Protein AF-0000000087153524 (afdb_homodimer)

Structure (mmCIF, N/CA/C/O backbone):
data_AF-0000000087153524-model_v1
#
loop_
_entity.id
_entity.type
_entity.pdbx_description
1 polymer 'Naphthalene 1,2-dioxygenase/salicylate 5-hydroxylase systems, ferredoxin component'
#
loop_
_atom_site.group_PDB
_atom_site.id
_atom_site.type_symbol
_atom_site.label_atom_id
_atom_site.label_alt_id
_atom_site.label_comp_id
_atom_site.label_asym_id
_atom_site.label_entity_id
_atom_site.label_seq_id
_atom_site.pdbx_PDB_ins_code
_atom_site.Cartn_x
_atom_site.Cartn_y
_atom_site.Cartn_z
_atom_site.occupancy
_atom_site.B_iso_or_equiv
_atom_site.auth_seq_id
_atom_site.auth_comp_id
_atom_site.auth_asym_id
_atom_site.auth_atom_id
_atom_site.pdbx_PDB_model_num
ATOM 1 N N . MET A 1 1 ? 7.449 27.984 16.516 1 84.19 1 MET A N 1
ATOM 2 C CA . MET A 1 1 ? 6.621 26.812 16.297 1 84.19 1 MET A CA 1
ATOM 3 C C . MET A 1 1 ? 5.781 26.5 17.547 1 84.19 1 MET A C 1
ATOM 5 O O . MET A 1 1 ? 6.266 26.625 18.672 1 84.19 1 MET A O 1
ATOM 9 N N . ALA A 1 2 ? 4.414 26.562 17.375 1 96.31 2 ALA A N 1
ATOM 10 C CA . ALA A 1 2 ? 3.484 26.328 18.484 1 96.31 2 ALA A CA 1
ATOM 11 C C . ALA A 1 2 ? 3.176 24.844 18.625 1 96.31 2 ALA A C 1
ATOM 13 O O . ALA A 1 2 ? 3.072 24.109 17.625 1 96.31 2 ALA A O 1
ATOM 14 N N . ARG A 1 3 ? 3.119 24.375 19.875 1 97.62 3 ARG A N 1
ATOM 15 C CA . ARG A 1 3 ? 2.742 23 20.203 1 97.62 3 ARG A CA 1
ATOM 16 C C . ARG A 1 3 ? 1.24 22.891 20.438 1 97.62 3 ARG A C 1
ATOM 18 O O . ARG A 1 3 ? 0.662 23.672 21.188 1 97.62 3 ARG A O 1
ATOM 25 N N . HIS A 1 4 ? 0.622 22.016 19.766 1 98.44 4 HIS A N 1
ATOM 26 C CA . HIS A 1 4 ? -0.819 21.812 19.875 1 98.44 4 HIS A CA 1
ATOM 27 C C . HIS A 1 4 ? -1.148 20.391 20.297 1 98.44 4 HIS A C 1
ATOM 29 O O . HIS A 1 4 ? -0.753 19.422 19.641 1 98.44 4 HIS A O 1
ATOM 35 N N . ILE A 1 5 ? -1.87 20.188 21.484 1 98.25 5 ILE A N 1
ATOM 36 C CA . ILE A 1 5 ? -2.447 18.891 21.812 1 98.25 5 ILE A CA 1
ATOM 37 C C . ILE A 1 5 ? -3.623 18.594 20.891 1 98.25 5 ILE A C 1
ATOM 39 O O . ILE A 1 5 ? -4.609 19.328 20.875 1 98.25 5 ILE A O 1
ATOM 43 N N . VAL A 1 6 ? -3.459 17.5 20.172 1 97.94 6 VAL A N 1
ATOM 44 C CA . VAL A 1 6 ? -4.477 17.344 19.141 1 97.94 6 VAL A CA 1
ATOM 45 C C . VAL A 1 6 ? -5.359 16.141 19.469 1 97.94 6 VAL A C 1
ATOM 47 O O . VAL A 1 6 ? -6.492 16.047 18.984 1 97.94 6 VAL A O 1
ATOM 50 N N . ALA A 1 7 ? -4.938 15.172 20.266 1 97.88 7 ALA A N 1
ATOM 51 C CA . ALA A 1 7 ? -5.699 13.961 20.562 1 97.88 7 ALA A CA 1
ATOM 52 C C . ALA A 1 7 ? -5.047 13.156 21.688 1 97.88 7 ALA A C 1
ATOM 54 O O . ALA A 1 7 ? -3.869 13.359 22 1 97.88 7 ALA A O 1
ATOM 55 N N . ARG A 1 8 ? -5.824 12.336 22.234 1 97.69 8 ARG A N 1
ATOM 56 C CA . ARG A 1 8 ? -5.238 11.211 22.969 1 97.69 8 ARG A CA 1
ATOM 57 C C . ARG A 1 8 ? -4.684 10.172 22 1 97.69 8 ARG A C 1
ATOM 59 O O . ARG A 1 8 ? -5.191 10.008 20.891 1 97.69 8 ARG A O 1
ATOM 66 N N . THR A 1 9 ? -3.682 9.43 22.453 1 97.31 9 THR A N 1
ATOM 67 C CA . THR A 1 9 ? -3.088 8.406 21.609 1 97.31 9 THR A CA 1
ATOM 68 C C . THR A 1 9 ? -4.125 7.348 21.234 1 97.31 9 THR A C 1
ATOM 70 O O . THR A 1 9 ? -4.098 6.812 20.125 1 97.31 9 THR A O 1
ATOM 73 N N . SER A 1 10 ? -5.152 7.145 22.109 1 96.12 10 SER A N 1
ATOM 74 C CA . SER A 1 10 ? -6.172 6.125 21.875 1 96.12 10 SER A CA 1
ATOM 75 C C . SER A 1 10 ? -7.156 6.559 20.797 1 96.12 10 SER A C 1
ATOM 77 O O . SER A 1 10 ? -7.914 5.738 20.281 1 96.12 10 SER A O 1
ATOM 79 N N . GLU A 1 11 ? -7.195 7.863 20.469 1 95.56 11 GLU A N 1
ATOM 80 C CA . GLU A 1 11 ? -8.133 8.391 19.469 1 95.56 11 GLU A CA 1
ATOM 81 C C . GLU A 1 11 ? -7.613 8.18 18.062 1 95.56 11 GLU A C 1
ATOM 83 O O . GLU A 1 11 ? -8.344 8.398 17.078 1 95.56 11 GLU A O 1
ATOM 88 N N . ILE A 1 12 ? -6.375 7.797 17.922 1 95.94 12 ILE A N 1
ATOM 89 C CA . ILE A 1 12 ? -5.781 7.414 16.641 1 95.94 12 ILE A CA 1
ATOM 90 C C . ILE A 1 12 ? -5.172 6.02 16.75 1 95.94 12 ILE A C 1
ATOM 92 O O . ILE A 1 12 ? -3.975 5.875 17.016 1 95.94 12 ILE A O 1
ATOM 96 N N . PRO A 1 13 ? -5.953 5.039 16.594 1 94.19 13 PRO A N 1
ATOM 97 C CA . PRO A 1 13 ? -5.449 3.674 16.766 1 94.19 13 PRO A CA 1
ATOM 98 C C . PRO A 1 13 ? -4.363 3.311 15.758 1 94.19 13 PRO A C 1
ATOM 100 O O . PRO A 1 13 ? -4.105 4.07 14.82 1 94.19 13 PRO A O 1
ATOM 103 N N . ALA A 1 14 ? -3.682 2.182 16.047 1 93.31 14 ALA A N 1
ATOM 104 C CA . ALA A 1 14 ? -2.68 1.684 15.102 1 93.31 14 ALA A CA 1
ATOM 105 C C . ALA A 1 14 ? -3.266 1.537 13.703 1 93.31 14 ALA A C 1
ATOM 107 O O . ALA A 1 14 ? -4.34 0.959 13.531 1 93.31 14 ALA A O 1
ATOM 108 N N . GLY A 1 15 ? -2.631 2.146 12.719 1 92.94 15 GLY A N 1
ATOM 109 C CA . GLY A 1 15 ? -3.121 2.104 11.352 1 92.94 15 GLY A CA 1
ATOM 110 C C . GLY A 1 15 ? -4.113 3.207 11.039 1 92.94 15 GLY A C 1
ATOM 111 O O . GLY A 1 15 ? -4.559 3.344 9.891 1 92.94 15 GLY A O 1
ATOM 112 N N . GLY A 1 16 ? -4.359 4.02 12.039 1 93.69 16 GLY A N 1
ATOM 113 C CA . GLY A 1 16 ? -5.34 5.082 11.859 1 93.69 16 GLY A CA 1
ATOM 114 C C . GLY A 1 16 ? -4.715 6.422 11.516 1 93.69 16 GLY A C 1
ATOM 115 O O . GLY A 1 16 ? -3.498 6.59 11.633 1 93.69 16 GLY A O 1
ATOM 116 N N . ASN A 1 17 ? -5.555 7.309 10.953 1 95.56 17 ASN A N 1
ATOM 117 C CA . ASN A 1 17 ? -5.176 8.711 10.828 1 95.56 17 ASN A CA 1
ATOM 118 C C . ASN A 1 17 ? -6.359 9.641 11.086 1 95.56 17 ASN A C 1
ATOM 120 O O . ASN A 1 17 ? -7.516 9.211 11.031 1 95.56 17 ASN A O 1
ATOM 124 N N . LYS A 1 18 ? -6.07 10.82 11.453 1 96.06 18 LYS A N 1
ATOM 125 C CA . LYS A 1 18 ? -7.066 11.844 11.766 1 96.06 18 LYS A CA 1
ATOM 126 C C . LYS A 1 18 ? -6.57 13.227 11.352 1 96.06 18 LYS A C 1
ATOM 128 O O . LYS A 1 18 ? -5.391 13.547 11.508 1 96.06 18 LYS A O 1
ATOM 133 N N . VAL A 1 19 ? -7.52 14.055 10.828 1 96.75 19 VAL A N 1
ATOM 134 C CA . VAL A 1 19 ? -7.188 15.406 10.383 1 96.75 19 VAL A CA 1
ATOM 135 C C . VAL A 1 19 ? -7.52 16.406 11.477 1 96.75 19 VAL A C 1
ATOM 137 O O . VAL A 1 19 ? -8.555 16.297 12.148 1 96.75 19 VAL A O 1
ATOM 140 N N . PHE A 1 20 ? -6.641 17.391 11.578 1 96.62 20 PHE A N 1
ATOM 141 C CA . PHE A 1 20 ? -6.816 18.469 12.547 1 96.62 20 PHE A CA 1
ATOM 142 C C . PHE A 1 20 ? -6.602 19.828 11.898 1 96.62 20 PHE A C 1
ATOM 144 O O . PHE A 1 20 ? -5.684 20 11.086 1 96.62 20 PHE A O 1
ATOM 151 N N . GLY A 1 21 ? -7.523 20.734 12.172 1 96.38 21 GLY A N 1
ATOM 152 C CA . GLY A 1 21 ? -7.293 22.109 11.789 1 96.38 21 GLY A CA 1
ATOM 153 C C . GLY A 1 21 ? -6.414 22.859 12.773 1 96.38 21 GLY A C 1
ATOM 154 O O . GLY A 1 21 ? -6.793 23.062 13.93 1 96.38 21 GLY A O 1
ATOM 155 N N . LEU A 1 22 ? -5.18 23.234 12.398 1 96.56 22 LEU A N 1
ATOM 156 C CA . LEU A 1 22 ? -4.234 23.953 13.234 1 96.56 22 LEU A CA 1
ATOM 157 C C . LEU A 1 22 ? -3.738 25.219 12.531 1 96.56 22 LEU A C 1
ATOM 159 O O . LEU A 1 22 ? -3.119 25.125 11.469 1 96.56 22 LEU A O 1
ATOM 163 N N . GLU A 1 23 ? -4.039 26.391 13.023 1 95.69 23 GLU A N 1
ATOM 164 C CA . GLU A 1 23 ? -3.584 27.672 12.484 1 95.69 23 GLU A CA 1
ATOM 165 C C . GLU A 1 23 ? -3.986 27.828 11.023 1 95.69 23 GLU A C 1
ATOM 167 O O . GLU A 1 23 ? -3.164 28.203 10.188 1 95.69 23 GLU A O 1
ATOM 172 N N . GLY A 1 24 ? -5.09 27.438 10.742 1 95.62 24 GLY A N 1
ATOM 173 C CA . GLY A 1 24 ? -5.648 27.609 9.406 1 95.62 24 GLY A CA 1
ATOM 174 C C . GLY A 1 24 ? -5.168 26.578 8.414 1 95.62 24 GLY A C 1
ATOM 175 O O . GLY A 1 24 ? -5.438 26.672 7.219 1 95.62 24 GLY A O 1
ATOM 176 N N . ARG A 1 25 ? -4.453 25.547 8.961 1 95.56 25 ARG A N 1
ATOM 177 C CA . ARG A 1 25 ? -3.934 24.484 8.102 1 95.56 25 ARG A CA 1
ATOM 178 C C . ARG A 1 25 ? -4.523 23.141 8.484 1 95.56 25 ARG A C 1
ATOM 180 O O . ARG A 1 25 ? -4.691 22.844 9.672 1 95.56 25 ARG A O 1
ATOM 187 N N . ASP A 1 26 ? -4.91 22.359 7.461 1 97 26 ASP A N 1
ATOM 188 C CA . ASP A 1 26 ? -5.316 20.984 7.707 1 97 26 ASP A CA 1
ATOM 189 C C . ASP A 1 26 ? -4.102 20.062 7.793 1 97 26 ASP A C 1
ATOM 191 O O . ASP A 1 26 ? -3.375 1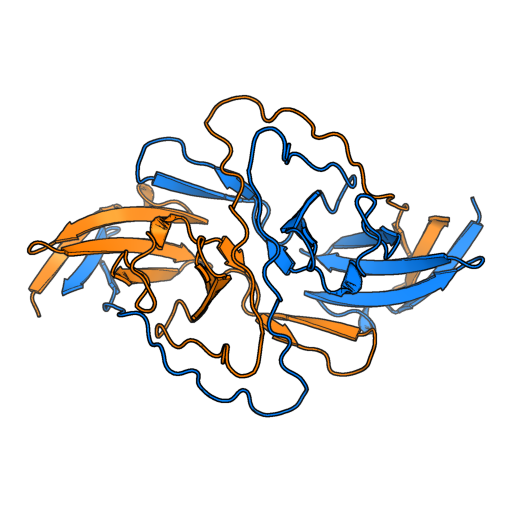9.891 6.812 1 97 26 ASP A O 1
ATOM 195 N N . ILE A 1 27 ? -3.939 19.5 8.984 1 97.94 27 ILE A N 1
ATOM 196 C CA . ILE A 1 27 ? -2.814 18.609 9.25 1 97.94 27 ILE A CA 1
ATOM 197 C C . ILE A 1 27 ? -3.33 17.203 9.547 1 97.94 27 ILE A C 1
ATOM 199 O O . ILE A 1 27 ? -4.254 17.031 10.344 1 97.94 27 ILE A O 1
ATOM 203 N N . VAL A 1 28 ? -2.795 16.219 8.891 1 98.19 28 VAL A N 1
ATOM 204 C CA . VAL A 1 28 ? -3.172 14.828 9.141 1 98.19 28 VAL A CA 1
ATOM 205 C C . VAL A 1 28 ? -2.102 14.148 9.984 1 98.19 28 VAL A C 1
ATOM 207 O O . VAL A 1 28 ? -0.904 14.32 9.75 1 98.19 28 VAL A O 1
ATOM 210 N N . VAL A 1 29 ? -2.57 13.477 11.023 1 98.31 29 VAL A N 1
ATOM 211 C CA . VAL A 1 29 ? -1.692 12.688 11.883 1 98.31 29 VAL A CA 1
ATOM 212 C C . VAL A 1 29 ? -1.926 11.195 11.617 1 98.31 29 VAL A C 1
ATOM 214 O O . VAL A 1 29 ? -3.061 10.719 11.688 1 98.31 29 VAL A O 1
ATOM 217 N N . PHE A 1 30 ? -0.816 10.523 11.289 1 97.38 30 PHE A N 1
ATOM 218 C CA . PHE A 1 30 ? -0.842 9.086 11.062 1 97.38 30 PHE A CA 1
ATOM 219 C C . PHE A 1 30 ? -0.274 8.328 12.258 1 97.38 30 PHE A C 1
ATOM 221 O O . PHE A 1 30 ? 0.639 8.82 12.93 1 97.38 30 PHE A O 1
ATOM 228 N N . HIS A 1 31 ? -0.874 7.188 12.57 1 97.19 31 HIS A N 1
ATOM 229 C CA . HIS A 1 31 ? -0.32 6.207 13.492 1 97.19 31 HIS A CA 1
ATOM 230 C C . HIS A 1 31 ? 0.155 4.961 12.758 1 97.19 31 HIS A C 1
ATOM 232 O O . HIS A 1 31 ? -0.652 4.094 12.414 1 97.19 31 HIS A O 1
ATOM 238 N N . VAL A 1 32 ? 1.491 4.914 12.523 1 94.12 32 VAL A N 1
ATOM 239 C CA . VAL A 1 32 ? 2.064 3.859 11.695 1 94.12 32 VAL A CA 1
ATOM 240 C C . VAL A 1 32 ? 3.24 3.213 12.422 1 94.12 32 VAL A C 1
ATOM 242 O O . VAL A 1 32 ? 4.152 3.904 12.875 1 94.12 32 VAL A O 1
ATOM 245 N N . ASN A 1 33 ? 3.162 1.896 12.516 1 92.06 33 ASN A N 1
ATOM 246 C CA . ASN A 1 33 ? 4.254 1.129 13.102 1 92.06 33 ASN A CA 1
ATOM 247 C C . ASN A 1 33 ? 4.613 1.643 14.492 1 92.06 33 ASN A C 1
ATOM 249 O O . ASN A 1 33 ? 5.793 1.788 14.82 1 92.06 33 ASN A O 1
ATOM 253 N N . GLY A 1 34 ? 3.553 2.012 15.188 1 94.62 34 GLY A N 1
ATOM 254 C CA . GLY A 1 34 ? 3.734 2.398 16.578 1 94.62 34 GLY A CA 1
ATOM 255 C C . GLY A 1 34 ? 4.188 3.838 16.75 1 94.62 34 GLY A C 1
ATOM 256 O O . GLY A 1 34 ? 4.402 4.301 17.859 1 94.62 34 GLY A O 1
ATOM 257 N N . GLU A 1 35 ? 4.359 4.559 15.648 1 96.62 35 GLU A N 1
ATOM 258 C CA . GLU A 1 35 ? 4.812 5.945 15.672 1 96.62 35 GLU A CA 1
ATOM 259 C C . GLU A 1 35 ? 3.777 6.875 15.047 1 96.62 35 GLU A C 1
ATOM 261 O O . GLU A 1 35 ? 2.973 6.445 14.211 1 96.62 35 GLU A O 1
ATOM 266 N N . PHE A 1 36 ? 3.826 8.102 15.5 1 98.12 36 PHE A N 1
ATOM 267 C CA . PHE A 1 36 ? 2.926 9.109 14.961 1 98.12 36 PHE A CA 1
ATOM 268 C C . PHE A 1 36 ? 3.678 10.07 14.047 1 98.12 36 PHE A C 1
ATOM 270 O O . PHE A 1 36 ? 4.805 10.469 14.352 1 98.12 36 PHE A O 1
ATOM 277 N N . PHE A 1 37 ? 3.059 10.398 12.93 1 98.31 37 PHE A N 1
ATOM 278 C CA . PHE A 1 37 ? 3.607 11.32 11.945 1 98.31 37 PHE A CA 1
ATOM 279 C C . PHE A 1 37 ? 2.576 12.375 11.555 1 98.31 37 PHE A C 1
ATOM 281 O O . PHE A 1 37 ? 1.387 12.07 11.438 1 98.31 37 PHE A O 1
ATOM 288 N N . ALA A 1 38 ? 3.039 13.508 11.352 1 98.56 38 ALA A N 1
ATOM 289 C CA . ALA A 1 38 ? 2.154 14.594 10.945 1 98.56 38 ALA A CA 1
ATOM 290 C C . ALA A 1 38 ? 2.621 15.219 9.633 1 98.56 38 ALA A C 1
ATOM 292 O O . ALA A 1 38 ? 3.814 15.477 9.445 1 98.56 38 ALA A O 1
ATOM 293 N N . LEU A 1 39 ? 1.678 15.414 8.727 1 98.31 39 LEU A N 1
ATOM 294 C CA . LEU A 1 39 ? 1.911 16.062 7.445 1 98.31 39 LEU A CA 1
ATOM 295 C C . LEU A 1 39 ? 0.809 17.078 7.145 1 98.31 39 LEU A C 1
ATOM 297 O O . LEU A 1 39 ? -0.314 16.938 7.633 1 98.31 39 LEU A O 1
ATOM 301 N N . LEU A 1 40 ? 1.19 18.078 6.328 1 98.19 40 LEU A N 1
ATOM 302 C CA . LEU A 1 40 ? 0.12 18.844 5.707 1 98.19 40 LEU A CA 1
ATOM 303 C C . LEU A 1 40 ? -0.805 17.938 4.902 1 98.19 40 LEU A C 1
ATOM 305 O O . LEU A 1 40 ? -0.339 17.078 4.156 1 98.19 40 LEU A O 1
ATOM 309 N N . ASN A 1 41 ? -2.096 18.047 5.098 1 97.06 41 ASN A N 1
ATOM 310 C CA . ASN A 1 41 ? -3.062 17.219 4.402 1 97.06 41 ASN A CA 1
ATOM 311 C C . ASN A 1 41 ? -3.309 17.703 2.979 1 97.06 41 ASN A C 1
ATOM 313 O O . ASN A 1 41 ? -4.457 17.922 2.58 1 97.06 41 ASN A O 1
ATOM 317 N N . ARG A 1 42 ? -2.24 17.844 2.32 1 96.31 42 ARG A N 1
ATOM 318 C CA . ARG A 1 42 ? -2.252 18.391 0.966 1 96.31 42 ARG A CA 1
ATOM 319 C C . ARG A 1 42 ? -1.026 17.922 0.182 1 96.31 42 ARG A C 1
ATOM 321 O O . ARG A 1 42 ? 0.108 18.219 0.567 1 96.31 42 ARG A O 1
ATOM 328 N N . CYS A 1 43 ? -1.289 17.25 -0.864 1 93.94 43 CYS A N 1
ATOM 329 C CA . CYS A 1 43 ? -0.189 16.828 -1.722 1 93.94 43 CYS A CA 1
ATOM 330 C C . CYS A 1 43 ? 0.471 18.031 -2.398 1 93.94 43 CYS A C 1
ATOM 332 O O . CYS A 1 43 ? -0.211 18.859 -2.996 1 93.94 43 CYS A O 1
ATOM 334 N N . PRO A 1 44 ? 1.745 18.141 -2.352 1 94.5 44 PRO A N 1
ATOM 335 C CA . PRO A 1 44 ? 2.43 19.297 -2.936 1 94.5 44 PRO A CA 1
ATOM 336 C C . PRO A 1 44 ? 2.346 19.328 -4.461 1 94.5 44 PRO A C 1
ATOM 338 O O . PRO A 1 44 ? 2.672 20.328 -5.082 1 94.5 44 PRO A O 1
ATOM 341 N N . HIS A 1 45 ? 1.979 18.297 -5.066 1 86.81 45 HIS A N 1
ATOM 342 C CA . HIS A 1 45 ? 1.891 18.266 -6.52 1 86.81 45 HIS A CA 1
ATOM 343 C C . HIS A 1 45 ? 0.657 19.016 -7.012 1 86.81 45 HIS A C 1
ATOM 345 O O . HIS A 1 45 ? 0.769 19.953 -7.812 1 86.81 45 HIS A O 1
ATOM 351 N N . GLU A 1 46 ? -0.593 18.609 -6.398 1 88.75 46 GLU A N 1
ATOM 352 C CA . GLU A 1 46 ? -1.806 19.25 -6.895 1 88.75 46 GLU A CA 1
ATOM 353 C C . GLU A 1 46 ? -2.873 19.328 -5.805 1 88.75 46 GLU A C 1
ATOM 355 O O . GLU A 1 46 ? -4.043 19.594 -6.098 1 88.75 46 GLU A O 1
ATOM 360 N N . GLY A 1 47 ? -2.533 19.016 -4.621 1 92.69 47 GLY A N 1
ATOM 361 C CA . GLY A 1 47 ? -3.385 19.422 -3.512 1 92.69 47 GLY A CA 1
ATOM 362 C C . GLY A 1 47 ? -4.277 18.297 -3.01 1 92.69 47 GLY A C 1
ATOM 363 O O . GLY A 1 47 ? -5.102 18.5 -2.117 1 92.69 47 GLY A O 1
ATOM 364 N N . ALA A 1 48 ? -4.102 17.125 -3.506 1 89.88 48 ALA A N 1
ATOM 365 C CA . ALA A 1 48 ? -4.93 16 -3.057 1 89.88 48 ALA A CA 1
ATOM 366 C C . ALA A 1 48 ? -4.875 15.852 -1.539 1 89.88 48 ALA A C 1
ATOM 368 O O . ALA A 1 48 ? -3.846 16.125 -0.918 1 89.88 48 ALA A O 1
ATOM 369 N N . PRO A 1 49 ? -6.035 15.43 -0.923 1 91.81 49 PRO A N 1
ATOM 370 C CA . PRO A 1 49 ? -6.023 15.156 0.516 1 91.81 49 PRO A CA 1
ATOM 371 C C . PRO A 1 49 ? -5.207 13.922 0.877 1 91.81 49 PRO A C 1
ATOM 373 O O . PRO A 1 49 ? -5.617 12.797 0.58 1 91.81 49 PRO A O 1
ATOM 376 N N . LEU A 1 50 ? -4.125 14.062 1.623 1 93.25 50 LEU A N 1
ATOM 377 C CA . LEU A 1 50 ? -3.217 12.961 1.922 1 93.25 50 LEU A CA 1
ATOM 378 C C . LEU A 1 50 ? -3.783 12.078 3.025 1 93.25 50 LEU A C 1
ATOM 380 O O . LEU A 1 50 ? -3.293 10.969 3.25 1 93.25 50 LEU A O 1
ATOM 384 N N . GLU A 1 51 ? -4.863 12.57 3.727 1 93 51 GLU A N 1
ATOM 385 C CA . GLU A 1 51 ? -5.516 11.703 4.703 1 93 51 GLU A CA 1
ATOM 386 C C . GLU A 1 51 ? -6.066 10.445 4.039 1 93 51 GLU A C 1
ATOM 388 O O . GLU A 1 51 ? -6.27 9.422 4.699 1 93 51 GLU A O 1
ATOM 393 N N . LYS A 1 52 ? -6.242 10.562 2.719 1 86.31 52 LYS A N 1
ATOM 394 C CA . LYS A 1 52 ? -6.789 9.445 1.953 1 86.31 52 LYS A CA 1
ATOM 395 C C . LYS A 1 52 ? -5.684 8.664 1.253 1 86.31 52 LYS A C 1
ATOM 397 O O . LYS A 1 52 ? -5.961 7.746 0.475 1 86.31 52 LYS A O 1
ATOM 402 N N . ALA A 1 53 ? -4.469 9.023 1.463 1 88.19 53 ALA A N 1
ATOM 403 C CA . ALA A 1 53 ? -3.365 8.344 0.795 1 88.19 53 ALA A CA 1
ATOM 404 C C . ALA A 1 53 ? -3.328 6.863 1.169 1 88.19 53 ALA A C 1
ATOM 406 O O . ALA A 1 53 ? -3.602 6.5 2.314 1 88.19 53 ALA A O 1
ATOM 407 N N . ALA A 1 54 ? -2.984 6.027 0.235 1 82.75 54 ALA A N 1
ATOM 408 C CA . ALA A 1 54 ? -2.643 4.645 0.56 1 82.75 54 ALA A CA 1
ATOM 409 C C . ALA A 1 54 ? -1.279 4.562 1.24 1 82.75 54 ALA A C 1
ATOM 411 O O . ALA A 1 54 ? -0.338 5.254 0.844 1 82.75 54 ALA A O 1
ATOM 412 N N . CYS A 1 55 ? -1.251 3.826 2.32 1 86.44 55 CYS A N 1
ATOM 413 C CA . CYS A 1 55 ? 0.037 3.551 2.947 1 86.44 55 CYS A CA 1
ATOM 414 C C . CYS A 1 55 ? 0.666 2.289 2.371 1 86.44 55 CYS A C 1
ATOM 416 O O . CYS A 1 55 ? 0.152 1.187 2.574 1 86.44 55 CYS A O 1
ATOM 418 N N . VAL A 1 56 ? 1.797 2.479 1.719 1 84.12 56 VAL A N 1
ATOM 419 C CA . VAL A 1 56 ? 2.387 1.36 0.988 1 84.12 56 VAL A CA 1
ATOM 420 C C . VAL A 1 56 ? 3.812 1.118 1.476 1 84.12 56 VAL A C 1
ATOM 422 O O . VAL A 1 56 ? 4.332 1.876 2.299 1 84.12 56 VAL A O 1
ATOM 425 N N . ALA A 1 57 ? 4.309 -0.036 1.006 1 85 57 ALA A N 1
ATOM 426 C CA . ALA A 1 57 ? 5.691 -0.38 1.313 1 85 57 ALA A CA 1
ATOM 427 C C . ALA A 1 57 ? 6.645 0.19 0.267 1 85 57 ALA A C 1
ATOM 429 O O . ALA A 1 57 ? 6.227 0.541 -0.838 1 85 57 ALA A O 1
ATOM 430 N N . ARG A 1 58 ? 7.824 0.344 0.71 1 79.56 58 ARG A N 1
ATOM 431 C CA . ARG A 1 58 ? 8.883 0.564 -0.272 1 79.56 58 ARG A CA 1
ATOM 432 C C . ARG A 1 58 ? 9.188 -0.716 -1.043 1 79.56 58 ARG A C 1
ATOM 434 O O . ARG A 1 58 ? 9.359 -1.781 -0.445 1 79.56 58 ARG A O 1
ATOM 441 N N . LEU A 1 59 ? 9.211 -0.611 -2.389 1 77.12 59 LEU A N 1
ATOM 442 C CA . LEU A 1 59 ? 9.445 -1.772 -3.242 1 77.12 59 LEU A CA 1
ATOM 443 C C . LEU A 1 59 ? 10.82 -1.701 -3.898 1 77.12 59 LEU A C 1
ATOM 445 O O . LEU A 1 59 ? 11.203 -0.656 -4.43 1 77.12 59 LEU A O 1
ATOM 449 N N . THR A 1 60 ? 11.578 -2.709 -3.781 1 78.25 60 THR A N 1
ATOM 450 C CA . THR A 1 60 ? 12.844 -2.859 -4.488 1 78.25 60 THR A CA 1
ATOM 451 C C . THR A 1 60 ? 12.875 -4.168 -5.273 1 78.25 60 THR A C 1
ATOM 453 O O . THR A 1 60 ? 12.188 -5.125 -4.918 1 78.25 60 THR A O 1
ATOM 456 N N . SER A 1 61 ? 13.609 -4.176 -6.387 1 79.12 61 SER A N 1
ATOM 457 C CA . SER A 1 61 ? 13.82 -5.375 -7.195 1 79.12 61 SER A CA 1
ATOM 458 C C . SER A 1 61 ? 15.305 -5.66 -7.383 1 79.12 61 SER A C 1
ATOM 460 O O . SER A 1 61 ? 15.945 -5.09 -8.273 1 79.12 61 SER A O 1
ATOM 462 N N . PRO A 1 62 ? 15.914 -6.59 -6.578 1 78.19 62 PRO A N 1
ATOM 463 C CA . PRO A 1 62 ? 17.328 -6.918 -6.734 1 78.19 62 PRO A CA 1
ATOM 464 C C . PRO A 1 62 ? 17.625 -7.676 -8.023 1 78.19 62 PRO A C 1
ATOM 466 O O . PRO A 1 62 ? 18.734 -7.613 -8.547 1 78.19 62 PRO A O 1
ATOM 469 N N . GLU A 1 63 ? 16.656 -8.438 -8.453 1 81.62 63 GLU A N 1
ATOM 470 C CA . GLU A 1 63 ? 16.75 -9.195 -9.695 1 81.62 63 GLU A CA 1
ATOM 471 C C . GLU A 1 63 ? 15.375 -9.344 -10.352 1 81.62 63 GLU A C 1
ATOM 473 O O . GLU A 1 63 ? 14.344 -9.18 -9.688 1 81.62 63 GLU A O 1
ATOM 478 N N . PRO A 1 64 ? 15.422 -9.523 -11.672 1 77 64 PRO A N 1
ATOM 479 C CA . PRO A 1 64 ? 14.125 -9.703 -12.336 1 77 64 PRO A CA 1
ATOM 480 C C . PRO A 1 64 ? 13.266 -10.773 -11.672 1 77 64 PRO A C 1
ATOM 482 O O . PRO A 1 64 ? 13.773 -11.844 -11.32 1 77 64 PRO A O 1
ATOM 485 N N . GLY A 1 65 ? 12.055 -10.453 -11.422 1 78.12 65 GLY A N 1
ATOM 486 C CA . GLY A 1 65 ? 11.125 -11.422 -10.859 1 78.12 65 GLY A CA 1
ATOM 487 C C . GLY A 1 65 ? 11.234 -11.547 -9.352 1 78.12 65 GLY A C 1
ATOM 488 O O . GLY A 1 65 ? 10.5 -12.32 -8.727 1 78.12 65 GLY A O 1
ATOM 489 N N . ILE A 1 66 ? 12.266 -10.859 -8.828 1 80.62 66 ILE A N 1
ATOM 490 C CA . ILE A 1 66 ? 12.438 -10.844 -7.383 1 80.62 66 ILE A CA 1
ATOM 491 C C . ILE A 1 66 ? 12.156 -9.438 -6.844 1 80.62 66 ILE A C 1
ATOM 493 O O . ILE A 1 66 ? 12.75 -8.461 -7.305 1 80.62 66 ILE A O 1
ATOM 497 N N . TYR A 1 67 ? 11.266 -9.367 -5.926 1 83.62 67 TYR A N 1
ATOM 498 C CA . TYR A 1 67 ? 10.906 -8.078 -5.344 1 83.62 67 TYR A CA 1
ATOM 499 C C . TYR A 1 67 ? 10.914 -8.156 -3.82 1 83.62 67 TYR A C 1
ATOM 501 O O . TYR A 1 67 ? 10.648 -9.211 -3.24 1 83.62 67 TYR A O 1
ATOM 509 N N . GLN A 1 68 ? 11.273 -6.984 -3.227 1 84.69 68 GLN A N 1
ATOM 510 C CA . GLN A 1 68 ? 11.312 -6.852 -1.773 1 84.69 68 GLN A CA 1
ATOM 511 C C . GLN A 1 68 ? 10.555 -5.609 -1.315 1 84.69 68 GLN A C 1
ATOM 513 O O . GLN A 1 68 ? 10.688 -4.539 -1.912 1 84.69 68 GLN A O 1
ATOM 518 N N . ARG A 1 69 ? 9.688 -5.844 -0.346 1 85.38 69 ARG A N 1
ATOM 519 C CA . ARG A 1 69 ? 8.945 -4.738 0.253 1 85.38 69 ARG A CA 1
ATOM 520 C C . ARG A 1 69 ? 9.414 -4.48 1.683 1 85.38 69 ARG A C 1
ATOM 522 O O . ARG A 1 69 ? 9.469 -5.398 2.5 1 85.38 69 ARG A O 1
ATOM 529 N N . ASP A 1 70 ? 9.82 -3.244 1.949 1 86 70 ASP A N 1
ATOM 530 C CA . ASP A 1 70 ? 10.211 -2.83 3.293 1 86 70 ASP A CA 1
ATOM 531 C C . ASP A 1 70 ? 9.516 -1.531 3.693 1 86 70 ASP A C 1
ATOM 533 O O . ASP A 1 70 ? 8.703 -1 2.938 1 86 70 ASP A O 1
ATOM 537 N N . ARG A 1 71 ? 9.672 -1.166 4.996 1 87.5 71 ARG A N 1
ATOM 538 C CA . ARG A 1 71 ? 9.039 0.041 5.523 1 87.5 71 ARG A CA 1
ATOM 539 C C . ARG A 1 71 ? 7.547 0.058 5.227 1 87.5 71 ARG A C 1
ATOM 541 O O . ARG A 1 71 ? 7.023 1.042 4.695 1 87.5 71 ARG A O 1
ATOM 548 N N . VAL A 1 72 ? 6.941 -1.037 5.527 1 86.5 72 VAL A N 1
ATOM 549 C CA . VAL A 1 72 ? 5.539 -1.269 5.199 1 86.5 72 VAL A CA 1
ATOM 550 C C . VAL A 1 72 ? 4.676 -0.183 5.836 1 86.5 72 VAL A C 1
ATOM 552 O O . VAL A 1 72 ? 4.703 0.01 7.051 1 86.5 72 VAL A O 1
ATOM 555 N N . GLY A 1 73 ? 3.986 0.478 4.98 1 88.38 73 GLY A N 1
ATOM 556 C CA . GLY A 1 73 ? 3.066 1.497 5.457 1 88.38 73 GLY A CA 1
ATOM 557 C C . GLY A 1 73 ? 3.697 2.873 5.559 1 88.38 73 GLY A C 1
ATOM 558 O O . GLY A 1 73 ? 3.018 3.852 5.875 1 88.38 73 GLY A O 1
ATOM 559 N N . GLU A 1 74 ? 4.961 3.025 5.207 1 92 74 GLU A N 1
ATOM 560 C CA . GLU A 1 74 ? 5.652 4.277 5.484 1 92 74 GLU A CA 1
ATOM 561 C C . GLU A 1 74 ? 5.77 5.137 4.227 1 92 74 GLU A C 1
ATOM 563 O O . GLU A 1 74 ? 6.34 6.23 4.266 1 92 74 GLU A O 1
ATOM 568 N N . MET A 1 75 ? 5.27 4.594 3.17 1 88.5 75 MET A N 1
ATOM 569 C CA . MET A 1 75 ? 5.125 5.414 1.97 1 88.5 75 MET A CA 1
ATOM 570 C C . MET A 1 75 ? 3.662 5.785 1.739 1 88.5 75 MET A C 1
ATOM 572 O O . MET A 1 75 ? 2.789 4.918 1.733 1 88.5 75 MET A O 1
ATOM 576 N N . LEU A 1 76 ? 3.443 7.109 1.651 1 89.75 76 LEU A N 1
ATOM 577 C CA . LEU A 1 76 ? 2.098 7.602 1.379 1 89.75 76 LEU A CA 1
ATOM 578 C C . LEU A 1 76 ? 1.89 7.82 -0.116 1 89.75 76 LEU A C 1
ATOM 580 O O . LEU A 1 76 ? 2.578 8.633 -0.731 1 89.75 76 LEU A O 1
ATOM 584 N N . ARG A 1 77 ? 1.048 7.078 -0.651 1 85.5 77 ARG A N 1
ATOM 585 C CA . ARG A 1 77 ? 0.727 7.238 -2.066 1 85.5 77 ARG A CA 1
ATOM 586 C C . ARG A 1 77 ? -0.508 8.109 -2.252 1 85.5 77 ARG A C 1
ATOM 588 O O . ARG A 1 77 ? -1.608 7.738 -1.843 1 85.5 77 ARG A O 1
ATOM 595 N N . CYS A 1 78 ? -0.301 9.188 -2.83 1 86.38 78 CYS A N 1
ATOM 596 C CA . CYS A 1 78 ? -1.356 10.164 -3.061 1 86.38 78 CYS A CA 1
ATOM 597 C C . CYS A 1 78 ? -2.51 9.555 -3.844 1 86.38 78 CYS A C 1
ATOM 599 O O . CYS A 1 78 ? -2.291 8.844 -4.828 1 86.38 78 CYS A O 1
ATOM 601 N N . PRO A 1 79 ? -3.715 9.898 -3.455 1 80.75 79 PRO A N 1
ATOM 602 C CA . PRO A 1 79 ? -4.879 9.258 -4.07 1 80.75 79 PRO A CA 1
ATOM 603 C C . PRO A 1 79 ? -5.168 9.781 -5.477 1 80.75 79 PRO A C 1
ATOM 605 O O . PRO A 1 79 ? -5.98 9.195 -6.199 1 80.75 79 PRO A O 1
ATOM 608 N N . TRP A 1 80 ? -4.547 10.867 -5.906 1 80.56 80 TRP A N 1
ATOM 609 C CA . TRP A 1 80 ? -4.883 11.43 -7.207 1 80.56 80 TRP A CA 1
ATOM 610 C C . TRP A 1 80 ? -3.922 10.93 -8.281 1 80.56 80 TRP A C 1
ATOM 612 O O . TRP A 1 80 ? -4.285 10.094 -9.109 1 80.56 80 TRP A O 1
ATOM 622 N N . HIS A 1 81 ? -2.582 11.234 -8.188 1 76.81 81 HIS A N 1
ATOM 623 C CA . HIS A 1 81 ? -1.666 10.906 -9.273 1 76.81 81 HIS A CA 1
ATOM 624 C C . HIS A 1 81 ? -0.648 9.859 -8.844 1 76.81 81 HIS A C 1
ATOM 626 O O . HIS A 1 81 ? 0.244 9.5 -9.617 1 76.81 81 HIS A O 1
ATOM 632 N N . GLY A 1 82 ? -0.732 9.469 -7.551 1 79.5 82 GLY A N 1
ATOM 633 C CA . GLY A 1 82 ? 0.049 8.32 -7.125 1 79.5 82 GLY A CA 1
ATOM 634 C C . GLY A 1 82 ? 1.442 8.688 -6.648 1 79.5 82 GLY A C 1
ATOM 635 O O . GLY A 1 82 ? 2.254 7.809 -6.352 1 79.5 82 GLY A O 1
ATOM 636 N N . TRP A 1 83 ? 1.733 9.984 -6.512 1 81.94 83 TRP A N 1
ATOM 637 C CA . TRP A 1 83 ? 3.021 10.344 -5.93 1 81.94 83 TRP A CA 1
ATOM 638 C C . TRP A 1 83 ? 3.193 9.719 -4.551 1 81.94 83 TRP A C 1
ATOM 640 O O . TRP A 1 83 ? 2.256 9.695 -3.752 1 81.94 83 TRP A O 1
ATOM 650 N N . GLU A 1 84 ? 4.34 9.141 -4.465 1 85.56 84 GLU A N 1
ATOM 651 C CA . GLU A 1 84 ? 4.629 8.555 -3.154 1 85.56 84 GLU A CA 1
ATOM 652 C C . GLU A 1 84 ? 5.52 9.477 -2.326 1 85.56 84 GLU A C 1
ATOM 654 O O . GLU A 1 84 ? 6.465 10.07 -2.85 1 85.56 84 GLU A O 1
ATOM 659 N N . PHE A 1 85 ? 5.184 9.602 -1.086 1 90.62 85 PHE A N 1
ATOM 660 C CA . PHE A 1 85 ? 5.93 10.445 -0.155 1 90.62 85 PHE A CA 1
ATOM 661 C C . PHE A 1 85 ? 6.367 9.641 1.065 1 90.62 85 PHE A C 1
ATOM 663 O O . PHE A 1 85 ? 5.578 8.875 1.626 1 90.62 85 PHE A O 1
ATOM 670 N N . ASP A 1 86 ? 7.609 9.812 1.451 1 91.62 86 ASP A N 1
ATOM 671 C CA . ASP A 1 86 ? 8.078 9.266 2.723 1 91.62 86 ASP A CA 1
ATOM 672 C C . ASP A 1 86 ? 7.375 9.945 3.9 1 91.62 86 ASP A C 1
ATOM 674 O O . ASP A 1 86 ? 7.434 11.164 4.047 1 91.62 86 ASP A O 1
ATOM 678 N N . ILE A 1 87 ? 6.668 9.125 4.699 1 95.81 87 ILE A N 1
ATOM 679 C CA . ILE A 1 87 ? 5.836 9.672 5.766 1 95.81 87 ILE A CA 1
ATOM 680 C C . ILE A 1 87 ? 6.715 10.383 6.793 1 95.81 87 ILE A C 1
ATOM 682 O O . ILE A 1 87 ? 6.242 11.258 7.523 1 95.81 87 ILE A O 1
ATOM 686 N N . ARG A 1 88 ? 7.98 10.016 6.91 1 95.19 88 ARG A N 1
ATOM 687 C CA . ARG A 1 88 ? 8.883 10.531 7.938 1 95.19 88 ARG A CA 1
ATOM 688 C C . ARG A 1 88 ? 9.391 11.922 7.566 1 95.19 88 ARG A C 1
ATOM 690 O O . ARG A 1 88 ? 9.508 12.797 8.43 1 95.19 88 ARG A O 1
ATOM 697 N N . ASN A 1 89 ? 9.617 12.102 6.246 1 95.5 89 ASN A N 1
ATOM 698 C CA . ASN A 1 89 ? 10.258 13.359 5.891 1 95.5 89 ASN A CA 1
ATOM 699 C C . ASN A 1 89 ? 9.562 14.031 4.711 1 95.5 89 ASN A C 1
ATOM 701 O O . ASN A 1 89 ? 9.945 15.125 4.301 1 95.5 89 ASN A O 1
ATOM 705 N N . GLY A 1 90 ? 8.586 13.383 4.141 1 95.94 90 GLY A N 1
ATOM 706 C CA . GLY A 1 90 ? 7.766 13.969 3.09 1 95.94 90 GLY A CA 1
ATOM 707 C C . GLY A 1 90 ? 8.367 13.812 1.707 1 95.94 90 GLY A C 1
ATOM 708 O O . GLY A 1 90 ? 7.734 14.148 0.706 1 95.94 90 GLY A O 1
ATOM 709 N N . GLN A 1 91 ? 9.57 13.258 1.564 1 92.12 91 GLN A N 1
ATOM 710 C CA . GLN A 1 91 ? 10.297 13.211 0.299 1 92.12 91 GLN A CA 1
ATOM 711 C C . GLN A 1 91 ? 9.617 12.258 -0.688 1 92.12 91 GLN A C 1
ATOM 713 O O . GLN A 1 91 ? 9.297 11.125 -0.341 1 92.12 91 GLN A O 1
ATOM 718 N N . SER A 1 92 ? 9.32 12.781 -1.836 1 88.38 92 SER A N 1
ATOM 719 C CA . SER A 1 92 ? 8.945 11.914 -2.945 1 88.38 92 SER A CA 1
ATOM 720 C C . SER A 1 92 ? 10.172 11.445 -3.719 1 88.38 92 SER A C 1
ATOM 722 O O . SER A 1 92 ? 11.117 12.211 -3.924 1 88.38 92 SER A O 1
ATOM 724 N N . TRP A 1 93 ? 10.125 10.289 -3.992 1 77 93 TRP A N 1
ATOM 725 C CA . TRP A 1 93 ? 11.234 9.742 -4.77 1 77 93 TRP A CA 1
ATOM 726 C C . TRP A 1 93 ? 10.805 9.453 -6.203 1 77 93 TRP A C 1
ATOM 728 O O . TRP A 1 93 ? 11.594 8.969 -7.012 1 77 93 TRP A O 1
ATOM 738 N N . PHE A 1 94 ? 9.562 9.68 -6.465 1 69.81 94 PHE A N 1
ATOM 739 C CA . PHE A 1 94 ? 9.008 9.516 -7.801 1 69.81 94 PHE A CA 1
ATOM 740 C C . PHE A 1 94 ? 9.305 10.727 -8.664 1 69.81 94 PHE A C 1
ATOM 742 O O . PHE A 1 94 ? 9.227 11.867 -8.195 1 69.81 94 PHE A O 1
ATOM 749 N N . ASP A 1 95 ? 9.867 10.445 -9.883 1 61.25 95 ASP A N 1
ATOM 750 C CA . ASP A 1 95 ? 10.031 11.492 -10.883 1 61.25 95 ASP A CA 1
ATOM 751 C C . ASP A 1 95 ? 9.18 11.219 -12.117 1 61.25 95 ASP A C 1
ATOM 753 O O . ASP A 1 95 ? 9.469 10.305 -12.891 1 61.25 95 ASP A O 1
ATOM 757 N N . PRO A 1 96 ? 7.996 11.898 -12.211 1 58.47 96 PRO A N 1
ATOM 758 C CA . PRO A 1 96 ? 7.102 11.664 -13.352 1 58.47 96 PRO A CA 1
ATOM 759 C C . PRO A 1 96 ? 7.824 11.711 -14.695 1 58.47 96 PRO A C 1
ATOM 761 O O . PRO A 1 96 ? 7.336 11.156 -15.68 1 58.47 96 PRO A O 1
ATOM 764 N N . ASN A 1 97 ? 8.781 12.641 -14.758 1 57.44 97 ASN A N 1
ATOM 765 C CA . ASN A 1 97 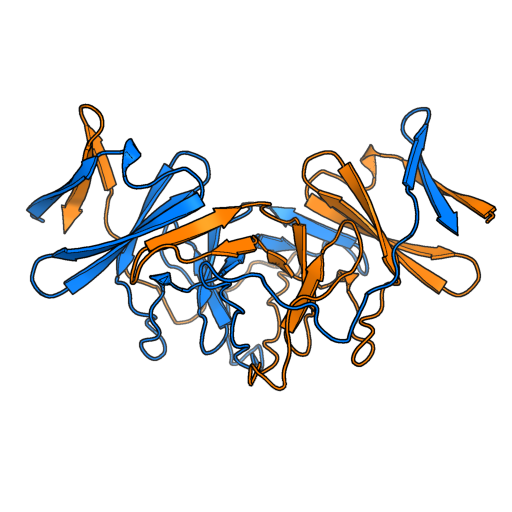? 9.508 12.664 -16.016 1 57.44 97 ASN A CA 1
ATOM 766 C C . ASN A 1 97 ? 10.141 11.312 -16.344 1 57.44 97 ASN A C 1
ATOM 768 O O . ASN A 1 97 ? 10.547 11.062 -17.469 1 57.44 97 ASN A O 1
ATOM 772 N N . ARG A 1 98 ? 10.117 10.695 -15.297 1 55.16 98 ARG A N 1
ATOM 773 C CA . ARG A 1 98 ? 10.742 9.391 -15.508 1 55.16 98 ARG A CA 1
ATOM 774 C C . ARG A 1 98 ? 9.695 8.281 -15.555 1 55.16 98 ARG A C 1
ATOM 776 O O . ARG A 1 98 ? 9.969 7.191 -16.062 1 55.16 98 ARG A O 1
ATOM 783 N N . PHE A 1 99 ? 8.609 8.719 -14.828 1 50.97 99 PHE A N 1
ATOM 784 C CA . PHE A 1 99 ? 7.617 7.656 -14.758 1 50.97 99 PHE A CA 1
ATOM 785 C C . PHE A 1 99 ? 6.25 8.172 -15.203 1 50.97 99 PHE A C 1
ATOM 787 O O . PHE A 1 99 ? 5.902 9.32 -14.945 1 50.97 99 PHE A O 1
ATOM 794 N N . ARG A 1 100 ? 5.785 7.754 -16.172 1 46.59 100 ARG A N 1
ATOM 795 C CA . ARG A 1 100 ? 4.398 8.047 -16.531 1 46.59 100 ARG A CA 1
ATOM 796 C C . ARG A 1 100 ? 3.441 7.445 -15.5 1 46.59 100 ARG A C 1
ATOM 798 O O . ARG A 1 100 ? 3.422 6.23 -15.297 1 46.59 100 ARG A O 1
ATOM 805 N N . ILE A 1 101 ? 3.215 8.211 -14.359 1 46 101 ILE A N 1
ATOM 806 C CA . ILE A 1 101 ? 2.352 7.617 -13.344 1 46 101 ILE A CA 1
ATOM 807 C C . ILE A 1 101 ? 0.906 8.055 -13.578 1 46 101 ILE A C 1
ATOM 809 O O . ILE A 1 101 ? 0.651 9.18 -14 1 46 101 ILE A O 1
ATOM 813 N N . ARG A 1 102 ? 0.137 7.176 -13.938 1 44.47 102 ARG A N 1
ATOM 814 C CA . ARG A 1 102 ? -1.289 7.484 -13.977 1 44.47 102 ARG A CA 1
ATOM 815 C C . ARG A 1 102 ? -1.923 7.32 -12.602 1 44.47 102 ARG A C 1
ATOM 817 O O . ARG A 1 102 ? -1.431 6.551 -11.773 1 44.47 102 ARG A O 1
ATOM 824 N N . SER A 1 103 ? -2.863 8.227 -12.055 1 46.25 103 SER A N 1
ATOM 825 C CA . SER A 1 103 ? -3.619 8.336 -10.805 1 46.25 103 SER A CA 1
ATOM 826 C C . SER A 1 103 ? -4.66 7.227 -10.695 1 46.25 103 SER A C 1
ATOM 828 O O . SER A 1 103 ? -5.25 6.82 -11.703 1 46.25 103 SER A O 1
ATOM 830 N N . TYR A 1 104 ? -4.57 6.215 -9.648 1 50.72 104 TYR A N 1
ATOM 831 C CA . TYR A 1 104 ? -5.734 5.355 -9.461 1 50.72 104 TYR A CA 1
ATOM 832 C C . TYR A 1 104 ? -6.562 5.809 -8.266 1 50.72 104 TYR A C 1
ATOM 834 O O . TYR A 1 104 ? -6.012 6.254 -7.258 1 50.72 104 TYR A O 1
ATOM 842 N N . PRO A 1 105 ? -7.887 5.867 -8.492 1 48.91 105 PRO A N 1
ATOM 843 C CA . PRO A 1 105 ? -8.719 6.078 -7.309 1 48.91 105 PRO A CA 1
ATOM 844 C C . PRO A 1 105 ? -8.617 4.93 -6.305 1 48.91 105 PRO A C 1
ATOM 846 O O . PRO A 1 105 ? -8.398 3.781 -6.699 1 48.91 105 PRO A O 1
ATOM 849 N N . VAL A 1 106 ? -8.359 5.129 -4.973 1 54.62 106 VAL A N 1
ATOM 850 C CA . VAL A 1 106 ? -8.359 4.156 -3.889 1 54.62 106 VAL A CA 1
ATOM 851 C C . VAL A 1 106 ? -9.797 3.877 -3.445 1 54.62 106 VAL A C 1
ATOM 853 O O . VAL A 1 106 ? -10.594 4.805 -3.303 1 54.62 106 VAL A O 1
ATOM 856 N N . ALA A 1 107 ? -10.07 2.547 -3.438 1 56.59 107 ALA A N 1
ATOM 857 C CA . ALA A 1 107 ? -11.367 2.168 -2.891 1 56.59 107 ALA A CA 1
ATOM 858 C C . ALA A 1 107 ? -11.398 2.344 -1.376 1 56.59 107 ALA A C 1
ATOM 860 O O . ALA A 1 107 ? -10.477 1.914 -0.677 1 56.59 107 ALA A O 1
ATOM 861 N N . VAL A 1 108 ? -12.25 3.232 -0.896 1 58.69 108 VAL A N 1
ATOM 862 C CA . VAL A 1 108 ? -12.492 3.396 0.534 1 58.69 108 VAL A CA 1
ATOM 863 C C . VAL A 1 108 ? -13.82 2.746 0.913 1 58.69 108 VAL A C 1
ATOM 865 O O . VAL A 1 108 ? -14.844 2.996 0.274 1 58.69 108 VAL A O 1
ATOM 868 N N . GLU A 1 109 ? -13.586 1.608 1.68 1 57.66 109 GLU A N 1
ATOM 869 C CA . GLU A 1 109 ? -14.82 1.01 2.176 1 57.66 109 GLU A CA 1
ATOM 870 C C . GLU A 1 109 ? -15.523 1.932 3.172 1 57.66 109 GLU A C 1
ATOM 872 O O . GLU A 1 109 ? -14.914 2.361 4.156 1 57.66 109 GLU A O 1
ATOM 877 N N . SER A 1 110 ? -16.531 2.477 2.646 1 55.53 110 SER A N 1
ATOM 878 C CA . SER A 1 110 ? -17.375 3.119 3.65 1 55.53 110 SER A CA 1
ATOM 879 C C . SER A 1 110 ? -17.969 2.094 4.613 1 55.53 110 SER A C 1
ATOM 881 O O . SER A 1 110 ? -18.047 0.905 4.297 1 55.53 110 SER A O 1
ATOM 883 N N . GLY A 1 111 ? -18.156 2.277 5.969 1 53.34 111 GLY A N 1
ATOM 884 C CA . GLY A 1 111 ? -18.859 1.435 6.926 1 53.34 111 GLY A CA 1
ATOM 885 C C . GLY A 1 111 ? -19.766 0.407 6.266 1 53.34 111 GLY A C 1
ATOM 886 O O . GLY A 1 111 ? -20.344 -0.446 6.945 1 53.34 111 GLY A O 1
ATOM 887 N N . ALA A 1 112 ? -20 0.597 5.008 1 53.47 112 ALA A N 1
ATOM 888 C CA . ALA A 1 112 ? -20.969 -0.328 4.422 1 53.47 112 ALA A CA 1
ATOM 889 C C . ALA A 1 112 ? -20.281 -1.53 3.795 1 53.47 112 ALA A C 1
ATOM 891 O O . ALA A 1 112 ? -19.078 -1.474 3.496 1 53.47 112 ALA A O 1
ATOM 892 N N . GLU A 1 113 ? -20.875 -2.684 3.795 1 59.03 113 GLU A N 1
ATOM 893 C CA . GLU A 1 113 ? -20.453 -3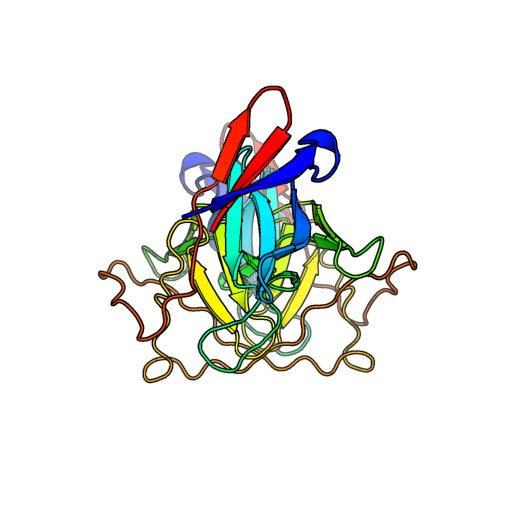.98 3.275 1 59.03 113 GLU A CA 1
ATOM 894 C C . GLU A 1 113 ? -19.875 -3.85 1.869 1 59.03 113 GLU A C 1
ATOM 896 O O . GLU A 1 113 ? -20.516 -3.273 0.982 1 59.03 113 GLU A O 1
ATOM 901 N N . LEU A 1 114 ? -18.578 -3.938 1.722 1 65.88 114 LEU A N 1
ATOM 902 C CA . LEU A 1 114 ? -17.969 -3.965 0.401 1 65.88 114 LEU A CA 1
ATOM 903 C C . LEU A 1 114 ? -18.594 -5.043 -0.474 1 65.88 114 LEU A C 1
ATOM 905 O O . LEU A 1 114 ? -18.922 -6.125 0.01 1 65.88 114 LEU A O 1
ATOM 909 N N . GLN A 1 115 ? -19.094 -4.539 -1.527 1 72.62 115 GLN A N 1
ATOM 910 C CA . GLN A 1 115 ? -19.578 -5.5 -2.506 1 72.62 115 GLN A CA 1
ATOM 911 C C . GLN A 1 115 ? -18.438 -6.129 -3.287 1 72.62 115 GLN A C 1
ATOM 913 O O . GLN A 1 115 ? -17.5 -5.438 -3.682 1 72.62 115 GLN A O 1
ATOM 918 N N . LYS A 1 116 ? -18.562 -7.41 -3.455 1 81.5 116 LYS A N 1
ATOM 919 C CA . LYS A 1 116 ? -17.562 -8.141 -4.23 1 81.5 116 LYS A CA 1
ATOM 920 C C . LYS A 1 116 ? -17.484 -7.617 -5.66 1 81.5 116 LYS A C 1
ATOM 922 O O . LYS A 1 116 ? -18.516 -7.355 -6.285 1 81.5 116 LYS A O 1
ATOM 927 N N . GLY A 1 117 ? -16.312 -7.289 -6.121 1 79.12 117 GLY A N 1
ATOM 928 C CA . GLY A 1 117 ? -16.109 -6.969 -7.523 1 79.12 117 GLY A CA 1
ATOM 929 C C . GLY A 1 117 ? -16.109 -8.195 -8.422 1 79.12 117 GLY A C 1
ATOM 930 O O . GLY A 1 117 ? -16.203 -9.32 -7.941 1 79.12 117 GLY A O 1
ATOM 931 N N . PRO A 1 118 ? -16.062 -7.949 -9.688 1 83.69 118 PRO A N 1
ATOM 932 C CA . PRO A 1 118 ? -16.234 -9.031 -10.656 1 83.69 118 PRO A CA 1
ATOM 933 C C . PRO A 1 118 ? -14.977 -9.883 -10.82 1 83.69 118 PRO A C 1
ATOM 935 O O . PRO A 1 118 ? -15.031 -10.961 -11.422 1 83.69 118 PRO A O 1
ATOM 938 N N . TYR A 1 119 ? -13.891 -9.477 -10.297 1 88.38 119 TYR A N 1
ATOM 939 C CA . TYR A 1 119 ? -12.648 -10.188 -10.578 1 88.38 119 TYR A CA 1
ATOM 940 C C . TYR A 1 119 ? -12.133 -10.906 -9.336 1 88.38 119 TYR A C 1
ATOM 942 O O . TYR A 1 119 ? -12.227 -10.375 -8.227 1 88.38 119 TYR A O 1
ATOM 950 N N . VAL A 1 120 ? -11.688 -12.133 -9.539 1 93.94 120 VAL A N 1
ATOM 951 C CA . VAL A 1 120 ? -11.008 -12.922 -8.516 1 93.94 120 VAL A CA 1
ATOM 952 C C . VAL A 1 120 ? -9.68 -13.445 -9.055 1 93.94 120 VAL A C 1
ATOM 954 O O . VAL A 1 120 ? -9.656 -14.211 -10.023 1 93.94 120 VAL A O 1
ATOM 957 N N . ALA A 1 121 ? -8.594 -12.938 -8.508 1 95.44 121 ALA A N 1
ATOM 958 C CA . ALA A 1 121 ? -7.289 -13.492 -8.867 1 95.44 121 ALA A CA 1
ATOM 959 C C . ALA A 1 121 ? -7.168 -14.945 -8.422 1 95.44 121 ALA A C 1
ATOM 961 O O . ALA A 1 121 ? -7.629 -15.305 -7.336 1 95.44 121 ALA A O 1
ATOM 962 N N . GLU A 1 122 ? -6.562 -15.695 -9.234 1 96.56 122 GLU A N 1
ATOM 963 C CA . GLU A 1 122 ? -6.402 -17.109 -8.898 1 96.56 122 GLU A CA 1
ATOM 964 C C . GLU A 1 122 ? -5.328 -17.312 -7.836 1 96.56 122 GLU A C 1
ATOM 966 O O . GLU A 1 122 ? -4.203 -16.828 -7.984 1 96.56 122 GLU A O 1
ATOM 971 N N . THR A 1 123 ? -5.707 -18.062 -6.773 1 97.88 123 THR A N 1
ATOM 972 C CA . THR A 1 123 ? -4.758 -18.375 -5.707 1 97.88 123 THR A CA 1
ATOM 973 C C . THR A 1 123 ? -4.461 -19.875 -5.664 1 97.88 123 THR A C 1
ATOM 975 O O . THR A 1 123 ? -5.191 -20.672 -6.25 1 97.88 123 THR A O 1
ATOM 978 N N . PHE A 1 124 ? -3.348 -20.25 -5.062 1 97.75 124 PHE A N 1
ATOM 979 C CA . PHE A 1 124 ? -2.93 -21.641 -4.906 1 97.75 124 PHE A CA 1
ATOM 980 C C . PHE A 1 124 ? -2.566 -21.922 -3.453 1 97.75 124 PHE A C 1
ATOM 982 O O . PHE A 1 124 ? -1.962 -21.094 -2.779 1 97.75 124 PHE A O 1
ATOM 989 N N . PRO A 1 125 ? -2.883 -23.094 -2.936 1 97.5 125 PRO A N 1
ATOM 990 C CA . PRO A 1 125 ? -2.459 -23.453 -1.579 1 97.5 125 PRO A CA 1
ATOM 991 C C . PRO A 1 125 ? -0.94 -23.5 -1.43 1 97.5 125 PRO A C 1
ATOM 993 O O . PRO A 1 125 ? -0.243 -23.953 -2.34 1 97.5 125 PRO A O 1
ATOM 996 N N . VAL A 1 126 ? -0.5 -23.016 -0.33 1 98.12 126 VAL A N 1
ATOM 997 C CA . VAL A 1 126 ? 0.921 -23.062 -0.003 1 98.12 126 VAL A CA 1
ATOM 998 C C . VAL A 1 126 ? 1.127 -23.812 1.312 1 98.12 126 VAL A C 1
ATOM 1000 O O . VAL A 1 126 ? 0.351 -23.641 2.256 1 98.12 126 VAL A O 1
ATOM 1003 N N . HIS A 1 127 ? 2.164 -24.594 1.33 1 97.56 127 HIS A N 1
ATOM 1004 C CA . HIS A 1 127 ? 2.574 -25.312 2.525 1 97.56 127 HIS A CA 1
ATOM 1005 C C . HIS A 1 127 ? 4.047 -25.078 2.836 1 97.56 127 HIS A C 1
ATOM 1007 O O . HIS A 1 127 ? 4.852 -24.875 1.925 1 97.56 127 HIS A O 1
ATOM 1013 N N . ILE A 1 128 ? 4.344 -25.062 4.117 1 97.25 128 ILE A N 1
ATOM 1014 C CA . ILE A 1 128 ? 5.738 -25.016 4.551 1 97.25 128 ILE A CA 1
ATOM 1015 C C . ILE A 1 128 ? 6.117 -26.328 5.23 1 97.25 128 ILE A C 1
ATOM 1017 O O . ILE A 1 128 ? 5.512 -26.703 6.23 1 97.25 128 ILE A O 1
ATOM 1021 N N . GLU A 1 129 ? 7.055 -27 4.625 1 97.38 129 GLU A N 1
ATOM 1022 C CA . GLU A 1 129 ? 7.578 -28.25 5.172 1 97.38 129 GLU A CA 1
ATOM 1023 C C . GLU A 1 129 ? 9.102 -28.25 5.191 1 97.38 129 GLU A C 1
ATOM 1025 O O . GLU A 1 129 ? 9.742 -28.016 4.16 1 97.38 129 GLU A O 1
ATOM 1030 N N . ASP A 1 130 ? 9.766 -28.453 6.348 1 97.12 130 ASP A N 1
ATOM 1031 C CA . ASP A 1 130 ? 11.211 -28.547 6.508 1 97.12 130 ASP A CA 1
ATOM 1032 C C . ASP A 1 130 ? 11.914 -27.359 5.871 1 97.12 130 ASP A C 1
ATOM 1034 O O . ASP A 1 130 ? 12.875 -27.516 5.113 1 97.12 130 ASP A O 1
ATOM 1038 N N . ASN A 1 131 ? 11.383 -26.141 5.961 1 96.94 131 ASN A N 1
ATOM 1039 C CA . ASN A 1 131 ? 11.93 -24.859 5.508 1 96.94 131 ASN A CA 1
ATOM 1040 C C . ASN A 1 131 ? 11.844 -24.719 3.992 1 96.94 131 ASN A C 1
ATOM 1042 O O . ASN A 1 131 ? 12.617 -23.984 3.389 1 96.94 131 ASN A O 1
ATOM 1046 N N . TYR A 1 132 ? 10.859 -25.547 3.488 1 98.12 132 TYR A N 1
ATOM 1047 C CA . TYR A 1 132 ? 10.609 -25.391 2.061 1 98.12 132 TYR A CA 1
ATOM 1048 C C . TYR A 1 132 ? 9.211 -24.844 1.807 1 98.12 132 TYR A C 1
ATOM 1050 O O . TYR A 1 132 ? 8.258 -25.203 2.508 1 98.12 132 TYR A O 1
ATOM 1058 N N . VAL A 1 133 ? 9.125 -24 0.773 1 98.38 133 VAL A N 1
ATOM 1059 C CA . VAL A 1 133 ? 7.848 -23.5 0.267 1 98.38 133 VAL A CA 1
ATOM 1060 C C . VAL A 1 133 ? 7.316 -24.438 -0.806 1 98.38 133 VAL A C 1
ATOM 1062 O O . VAL A 1 133 ? 7.996 -24.719 -1.801 1 98.38 133 VAL A O 1
ATOM 1065 N N . ILE A 1 134 ? 6.129 -24.969 -0.549 1 98.69 134 ILE A N 1
ATOM 1066 C CA . ILE A 1 134 ? 5.484 -25.906 -1.464 1 98.69 134 ILE A CA 1
ATOM 1067 C C . ILE A 1 134 ? 4.195 -25.297 -2.006 1 98.69 134 ILE A C 1
ATOM 1069 O O . ILE A 1 134 ? 3.338 -24.844 -1.234 1 98.69 134 ILE A O 1
ATOM 1073 N N . VAL A 1 135 ? 4.117 -25.172 -3.301 1 98.44 135 VAL A N 1
ATOM 1074 C CA . VAL A 1 135 ? 2.91 -24.672 -3.941 1 98.44 135 VAL A CA 1
ATOM 1075 C C . VAL A 1 135 ? 2.131 -25.828 -4.57 1 98.44 135 VAL A C 1
ATOM 1077 O O . VAL A 1 135 ? 2.713 -26.688 -5.234 1 98.44 135 VAL A O 1
ATOM 1080 N N . GLU A 1 136 ? 0.85 -25.891 -4.309 1 97.75 136 GLU A N 1
ATOM 1081 C CA . GLU A 1 136 ? -0.017 -26.891 -4.922 1 97.75 136 GLU A CA 1
ATOM 1082 C C . GLU A 1 136 ? -0.775 -26.312 -6.113 1 97.75 136 GLU A C 1
ATOM 1084 O O . GLU A 1 136 ? -1.489 -25.312 -5.973 1 97.75 136 GLU A O 1
ATOM 1089 N N . VAL A 1 137 ? -0.487 -26.938 -7.234 1 96.12 137 VAL A N 1
ATOM 1090 C CA . VAL A 1 137 ? -1.103 -26.438 -8.461 1 96.12 137 VAL A CA 1
ATOM 1091 C C . VAL A 1 137 ? -2.02 -27.516 -9.047 1 96.12 137 VAL A C 1
ATOM 1093 O O . VAL A 1 137 ? -1.683 -28.703 -9.031 1 96.12 137 VAL A O 1
ATOM 1096 N N . MET B 1 1 ? -4.156 -32.062 -8.133 1 84.38 1 MET B N 1
ATOM 1097 C CA . MET B 1 1 ? -3.277 -30.922 -7.824 1 84.38 1 MET B CA 1
ATOM 1098 C C . MET B 1 1 ? -1.89 -31.422 -7.422 1 84.38 1 MET B C 1
ATOM 1100 O O . MET B 1 1 ? -1.759 -32.406 -6.707 1 84.38 1 MET B O 1
ATOM 1104 N N . ALA B 1 2 ? -0.849 -31.016 -8.227 1 96.25 2 ALA B N 1
ATOM 1105 C CA . ALA B 1 2 ? 0.533 -31.422 -7.98 1 96.25 2 ALA B CA 1
ATOM 1106 C C . ALA B 1 2 ? 1.221 -30.469 -7.008 1 96.25 2 ALA B C 1
ATOM 1108 O O . ALA B 1 2 ? 0.982 -29.25 -7.043 1 96.25 2 ALA B O 1
ATOM 1109 N N . ARG B 1 3 ? 2.018 -31.031 -6.086 1 97.62 3 ARG B N 1
ATOM 1110 C CA . ARG B 1 3 ? 2.818 -30.266 -5.137 1 97.62 3 ARG B CA 1
ATOM 1111 C C . ARG B 1 3 ? 4.215 -30 -5.688 1 97.62 3 ARG B C 1
ATOM 1113 O O . ARG B 1 3 ? 4.887 -30.922 -6.16 1 97.62 3 ARG B O 1
ATOM 1120 N N . HIS B 1 4 ? 4.602 -28.812 -5.711 1 98.38 4 HIS B N 1
ATOM 1121 C CA . HIS B 1 4 ? 5.898 -28.406 -6.238 1 98.38 4 HIS B CA 1
ATOM 1122 C C . HIS B 1 4 ? 6.727 -27.688 -5.176 1 98.38 4 HIS B C 1
ATOM 1124 O O . HIS B 1 4 ? 6.297 -26.672 -4.629 1 98.38 4 HIS B O 1
ATOM 1130 N N . ILE B 1 5 ? 7.965 -28.203 -4.809 1 98.19 5 ILE B N 1
ATOM 1131 C CA . ILE B 1 5 ? 8.922 -27.453 -4.008 1 98.19 5 ILE B CA 1
ATOM 1132 C C . ILE B 1 5 ? 9.5 -26.312 -4.848 1 98.19 5 ILE B C 1
ATOM 1134 O O . ILE B 1 5 ? 10.141 -26.547 -5.875 1 98.19 5 ILE B O 1
ATOM 1138 N N . VAL B 1 6 ? 9.281 -25.125 -4.348 1 97.94 6 VAL B N 1
ATOM 1139 C CA . VAL B 1 6 ? 9.648 -24.047 -5.258 1 97.94 6 VAL B CA 1
ATOM 1140 C C . VAL B 1 6 ? 10.828 -23.25 -4.68 1 97.94 6 VAL B C 1
ATOM 1142 O O . VAL B 1 6 ? 11.555 -22.578 -5.414 1 97.94 6 VAL B O 1
ATOM 1145 N N . ALA B 1 7 ? 11.102 -23.297 -3.369 1 97.81 7 ALA B N 1
ATOM 1146 C CA . ALA B 1 7 ? 12.172 -22.516 -2.74 1 97.81 7 ALA B CA 1
ATOM 1147 C C . ALA B 1 7 ? 12.375 -22.938 -1.289 1 97.81 7 ALA B C 1
ATOM 1149 O O . ALA B 1 7 ? 11.5 -23.578 -0.692 1 97.81 7 ALA B O 1
ATOM 1150 N N . ARG B 1 8 ? 13.484 -22.609 -0.815 1 97.62 8 ARG B N 1
ATOM 1151 C CA . ARG B 1 8 ? 13.617 -22.516 0.634 1 97.62 8 ARG B CA 1
ATOM 1152 C C . ARG B 1 8 ? 12.922 -21.266 1.174 1 97.62 8 ARG B C 1
ATOM 1154 O O . ARG B 1 8 ? 12.82 -20.25 0.481 1 97.62 8 ARG B O 1
ATOM 1161 N N . THR B 1 9 ? 12.5 -21.344 2.426 1 97.31 9 THR B N 1
ATOM 1162 C CA . THR B 1 9 ? 11.82 -20.203 3.027 1 97.31 9 THR B CA 1
ATOM 1163 C C . THR B 1 9 ? 12.742 -18.984 3.078 1 97.31 9 THR B C 1
ATOM 1165 O O . THR B 1 9 ? 12.289 -17.844 2.926 1 97.31 9 THR B O 1
ATOM 1168 N N . SER B 1 10 ? 14.07 -19.234 3.15 1 96.12 10 SER B N 1
ATOM 1169 C CA . SER B 1 10 ? 15.047 -18.156 3.26 1 96.12 10 SER B CA 1
ATOM 1170 C C . SER B 1 10 ? 15.234 -17.438 1.927 1 96.12 10 SER B C 1
ATOM 1172 O O . SER B 1 10 ? 15.797 -16.344 1.876 1 96.12 10 SER B O 1
ATOM 1174 N N . GLU B 1 11 ? 14.797 -18.047 0.812 1 95.5 11 GLU B N 1
ATOM 1175 C CA . GLU B 1 11 ? 14.969 -17.469 -0.519 1 95.5 11 GLU B CA 1
ATOM 1176 C C . GLU B 1 11 ? 13.875 -16.453 -0.821 1 95.5 11 GLU B C 1
ATOM 1178 O O . GLU B 1 11 ? 13.953 -15.727 -1.819 1 95.5 11 GLU B O 1
ATOM 1183 N N . ILE B 1 12 ? 12.867 -16.391 0.009 1 95.88 12 ILE B N 1
ATOM 1184 C CA . ILE B 1 12 ? 11.82 -15.375 -0.059 1 95.88 12 ILE B CA 1
ATOM 1185 C C . ILE B 1 12 ? 11.703 -14.672 1.291 1 95.88 12 ILE B C 1
ATOM 1187 O O . ILE B 1 12 ? 10.867 -15.047 2.121 1 95.88 12 ILE B O 1
ATOM 1191 N N . PRO B 1 13 ? 12.5 -13.711 1.511 1 94.12 13 PRO B N 1
ATOM 1192 C CA . PRO B 1 13 ? 12.492 -13.047 2.818 1 94.12 13 PRO B CA 1
ATOM 1193 C C . PRO B 1 13 ? 11.164 -12.352 3.119 1 94.12 13 PRO B C 1
ATOM 1195 O O . PRO B 1 13 ? 10.305 -12.258 2.244 1 94.12 13 PRO B O 1
ATOM 1198 N N . ALA B 1 14 ? 11.016 -11.969 4.402 1 93.31 14 ALA B N 1
ATOM 1199 C CA . ALA B 1 14 ? 9.828 -11.211 4.789 1 93.31 14 ALA B CA 1
ATOM 1200 C C . ALA B 1 14 ? 9.648 -9.984 3.902 1 93.31 14 ALA B C 1
ATOM 1202 O O . ALA B 1 14 ? 10.594 -9.219 3.684 1 93.31 14 ALA B O 1
ATOM 1203 N N . GLY B 1 15 ? 8.484 -9.836 3.305 1 92.94 15 GLY B N 1
ATOM 1204 C CA . GLY B 1 15 ? 8.219 -8.727 2.41 1 92.94 15 GLY B CA 1
ATOM 1205 C C . GLY B 1 15 ? 8.625 -8.992 0.976 1 92.94 15 GLY B C 1
ATOM 1206 O O . GLY B 1 15 ? 8.398 -8.172 0.09 1 92.94 15 GLY B O 1
ATOM 1207 N N . GLY B 1 16 ? 9.148 -10.195 0.781 1 93.69 16 GLY B N 1
ATOM 1208 C CA . GLY B 1 16 ? 9.625 -10.539 -0.549 1 93.69 16 GLY B CA 1
ATOM 1209 C C . GLY B 1 16 ? 8.609 -11.328 -1.359 1 93.69 16 GLY B C 1
ATOM 1210 O O . GLY B 1 16 ? 7.613 -11.812 -0.817 1 93.69 16 GLY B O 1
ATOM 1211 N N . ASN B 1 17 ? 8.82 -11.32 -2.693 1 95.56 17 ASN B N 1
ATOM 1212 C CA . ASN B 1 17 ? 8.109 -12.242 -3.568 1 95.56 17 ASN B CA 1
ATOM 1213 C C . ASN B 1 17 ? 9.016 -12.766 -4.684 1 95.56 17 ASN B C 1
ATOM 1215 O O . ASN B 1 17 ? 10.055 -12.172 -4.973 1 95.56 17 ASN B O 1
ATOM 1219 N N . LYS B 1 18 ? 8.672 -13.875 -5.207 1 96.06 18 LYS B N 1
ATOM 1220 C CA . LYS B 1 18 ? 9.406 -14.531 -6.281 1 96.06 18 LYS B CA 1
ATOM 1221 C C . LYS B 1 18 ? 8.461 -15.273 -7.223 1 96.06 18 LYS B C 1
ATOM 1223 O O . LYS B 1 18 ? 7.48 -15.875 -6.781 1 96.06 18 LYS B O 1
ATOM 1228 N N . VAL B 1 19 ? 8.797 -15.219 -8.539 1 96.69 19 VAL B N 1
ATOM 1229 C CA . VAL B 1 19 ? 7.977 -15.875 -9.547 1 96.69 19 VAL B CA 1
ATOM 1230 C C . VAL B 1 19 ? 8.57 -17.25 -9.891 1 96.69 19 VAL B C 1
ATOM 1232 O O . VAL B 1 19 ? 9.789 -17.391 -9.992 1 96.69 19 VAL B O 1
ATOM 1235 N N . PHE B 1 20 ? 7.648 -18.172 -10.109 1 96.56 20 PHE B N 1
ATOM 1236 C CA . PHE B 1 20 ? 8.031 -19.531 -10.484 1 96.56 20 PHE B CA 1
ATOM 1237 C C . PHE B 1 20 ? 7.203 -20.031 -11.664 1 96.56 20 PHE B C 1
ATOM 1239 O O . PHE B 1 20 ? 5.992 -19.781 -11.727 1 96.56 20 PHE B O 1
ATOM 1246 N N . GLY B 1 21 ? 7.898 -20.609 -12.617 1 96.38 21 GLY B N 1
ATOM 1247 C CA . GLY B 1 21 ? 7.191 -21.312 -13.68 1 96.38 21 GLY B CA 1
ATOM 1248 C C . GLY B 1 21 ? 6.766 -22.703 -13.289 1 96.38 21 GLY B C 1
ATOM 1249 O O . GLY B 1 21 ? 7.613 -23.578 -13.031 1 96.38 21 GLY B O 1
ATOM 1250 N N . LEU B 1 22 ? 5.461 -22.984 -13.141 1 96.56 22 LEU B N 1
ATOM 1251 C CA . LEU B 1 22 ? 4.922 -24.281 -12.773 1 96.56 22 LEU B CA 1
ATOM 1252 C C . LEU B 1 22 ? 3.859 -24.734 -13.773 1 96.56 22 LEU B C 1
ATOM 1254 O O . LEU B 1 22 ? 2.836 -24.062 -13.938 1 96.56 22 LEU B O 1
ATOM 1258 N N . GLU B 1 23 ? 4.086 -25.781 -14.516 1 95.62 23 GLU B N 1
ATOM 1259 C CA . GLU B 1 23 ? 3.133 -26.359 -15.461 1 95.62 23 GLU B CA 1
ATOM 1260 C C . GLU B 1 23 ? 2.697 -25.328 -16.5 1 95.62 23 GLU B C 1
ATOM 1262 O O . GLU B 1 23 ? 1.503 -25.172 -16.766 1 95.62 23 GLU B O 1
ATOM 1267 N N . GLY B 1 24 ? 3.561 -24.609 -16.922 1 95.62 24 GLY B N 1
ATOM 1268 C CA . GLY B 1 24 ? 3.314 -23.641 -17.984 1 95.62 24 GLY B CA 1
ATOM 1269 C C . GLY B 1 24 ? 2.67 -22.359 -17.484 1 95.62 24 GLY B C 1
ATOM 1270 O O . GLY B 1 24 ? 2.264 -21.516 -18.281 1 95.62 24 GLY B O 1
ATOM 1271 N N . ARG B 1 25 ? 2.598 -22.234 -16.125 1 95.62 25 ARG B N 1
ATOM 1272 C CA . ARG B 1 25 ? 1.987 -21.047 -15.531 1 95.62 25 ARG B CA 1
ATOM 1273 C C . ARG B 1 25 ? 2.992 -20.281 -14.68 1 95.62 25 ARG B C 1
ATOM 1275 O O . ARG B 1 25 ? 3.791 -20.891 -13.961 1 95.62 25 ARG B O 1
ATOM 1282 N N . ASP B 1 26 ? 2.98 -18.953 -14.82 1 97 26 ASP B N 1
ATOM 1283 C CA . ASP B 1 26 ? 3.768 -18.125 -13.914 1 97 26 ASP B CA 1
ATOM 1284 C C . ASP B 1 26 ? 3.016 -17.859 -12.609 1 97 26 ASP B C 1
ATOM 1286 O O . ASP B 1 26 ? 1.96 -17.234 -12.617 1 97 26 ASP B O 1
ATOM 1290 N N . ILE B 1 27 ? 3.604 -18.375 -11.539 1 97.94 27 ILE B N 1
ATOM 1291 C CA . ILE B 1 27 ? 3.012 -18.234 -10.211 1 97.94 27 ILE B CA 1
ATOM 1292 C C . ILE B 1 27 ? 3.92 -17.391 -9.32 1 97.94 27 ILE B C 1
ATOM 1294 O O . ILE B 1 27 ? 5.129 -17.625 -9.258 1 97.94 27 ILE B O 1
ATOM 1298 N N . VAL B 1 28 ? 3.375 -16.391 -8.68 1 98.19 28 VAL B N 1
ATOM 1299 C CA . VAL B 1 28 ? 4.141 -15.562 -7.758 1 98.19 28 VAL B CA 1
ATOM 1300 C C . VAL B 1 28 ? 3.834 -15.969 -6.32 1 98.19 28 VAL B C 1
ATOM 1302 O O . VAL B 1 28 ? 2.674 -16.203 -5.965 1 98.19 28 VAL B O 1
ATOM 1305 N N . VAL B 1 29 ? 4.906 -16.141 -5.562 1 98.31 29 VAL B N 1
ATOM 1306 C CA . VAL B 1 29 ? 4.785 -16.438 -4.137 1 98.31 29 VAL B CA 1
ATOM 1307 C C . VAL B 1 29 ? 5.203 -15.211 -3.324 1 98.31 29 VAL B C 1
ATOM 1309 O O . VAL B 1 29 ? 6.293 -14.672 -3.52 1 98.31 29 VAL B O 1
ATOM 1312 N N . PHE B 1 30 ? 4.277 -14.797 -2.443 1 97.38 30 PHE B N 1
ATOM 1313 C CA . PHE B 1 30 ? 4.523 -13.68 -1.545 1 97.38 30 PHE B CA 1
ATOM 1314 C C . PHE B 1 30 ? 4.824 -14.172 -0.134 1 97.38 30 PHE B C 1
ATOM 1316 O O . PHE B 1 30 ? 4.281 -15.188 0.301 1 97.38 30 PHE B O 1
ATOM 1323 N N . HIS B 1 31 ? 5.758 -13.492 0.54 1 97.19 31 HIS B N 1
ATOM 1324 C CA . HIS B 1 31 ? 5.984 -13.633 1.974 1 97.19 31 HIS B CA 1
ATOM 1325 C C . HIS B 1 31 ? 5.512 -12.391 2.729 1 97.19 31 HIS B C 1
ATOM 1327 O O . HIS B 1 31 ? 6.215 -11.383 2.775 1 97.19 31 HIS B O 1
ATOM 1333 N N . VAL B 1 32 ? 4.277 -12.516 3.311 1 94.19 32 VAL B N 1
ATOM 1334 C CA . VAL B 1 32 ? 3.635 -11.359 3.936 1 94.19 32 VAL B CA 1
ATOM 1335 C C . VAL B 1 32 ? 3.168 -11.727 5.34 1 94.19 32 VAL B C 1
ATOM 1337 O O . VAL B 1 32 ? 2.463 -12.727 5.527 1 94.19 32 VAL B O 1
ATOM 1340 N N . ASN B 1 33 ? 3.598 -10.914 6.285 1 92.06 33 ASN B N 1
ATOM 1341 C CA . ASN B 1 33 ? 3.162 -11.086 7.668 1 92.06 33 ASN B CA 1
ATOM 1342 C C . ASN B 1 33 ? 3.436 -12.5 8.172 1 92.06 33 ASN B C 1
ATOM 1344 O O . ASN B 1 33 ? 2.58 -13.109 8.812 1 92.06 33 ASN B O 1
ATOM 1348 N N . GLY B 1 34 ? 4.582 -12.984 7.715 1 94.62 34 GLY B N 1
ATOM 1349 C CA . GLY B 1 34 ? 5.035 -14.273 8.219 1 94.62 34 GLY B CA 1
ATOM 1350 C C . GLY B 1 34 ? 4.402 -15.445 7.5 1 94.62 34 GLY B C 1
ATOM 1351 O O . GLY B 1 34 ? 4.672 -16.609 7.832 1 94.62 34 GLY B O 1
ATOM 1352 N N . GLU B 1 35 ? 3.535 -15.195 6.539 1 96.69 35 GLU B N 1
ATOM 1353 C CA . GLU B 1 35 ? 2.84 -16.234 5.785 1 96.69 35 GLU B CA 1
ATOM 1354 C C . GLU B 1 35 ? 3.172 -16.156 4.301 1 96.69 35 GLU B C 1
ATOM 1356 O O . GLU B 1 35 ? 3.529 -15.094 3.791 1 96.69 35 GLU B O 1
ATOM 1361 N N . PHE B 1 36 ? 3.076 -17.297 3.682 1 98.06 36 PHE B N 1
ATOM 1362 C CA . PHE B 1 36 ? 3.316 -17.375 2.244 1 98.06 36 PHE B CA 1
ATOM 1363 C C . PHE B 1 36 ? 2.006 -17.531 1.483 1 98.06 36 PHE B C 1
ATOM 1365 O O . PHE B 1 36 ? 1.12 -18.281 1.911 1 98.06 36 PHE B O 1
ATOM 1372 N N . PHE B 1 37 ? 1.899 -16.812 0.385 1 98.31 37 PHE B N 1
ATOM 1373 C CA . PHE B 1 37 ? 0.732 -16.859 -0.489 1 98.31 37 PHE B CA 1
ATOM 1374 C C . PHE B 1 37 ? 1.152 -17.031 -1.943 1 98.31 37 PHE B C 1
ATOM 1376 O O . PHE B 1 37 ? 2.162 -16.469 -2.375 1 98.31 37 PHE B O 1
ATOM 1383 N N . ALA B 1 38 ? 0.377 -17.734 -2.629 1 98.56 38 ALA B N 1
ATOM 1384 C CA . ALA B 1 38 ? 0.656 -17.953 -4.043 1 98.56 38 ALA B CA 1
ATOM 1385 C C . ALA B 1 38 ? -0.535 -17.547 -4.91 1 98.56 38 ALA B C 1
ATOM 1387 O O . ALA B 1 38 ? -1.682 -17.875 -4.586 1 98.56 38 ALA B O 1
ATOM 1388 N N . LEU B 1 39 ? -0.244 -16.828 -5.965 1 98.31 39 LEU B N 1
ATOM 1389 C CA . LEU B 1 39 ? -1.233 -16.406 -6.953 1 98.31 39 LEU B CA 1
ATOM 1390 C C . LEU B 1 39 ? -0.707 -16.594 -8.367 1 98.31 39 LEU B C 1
ATOM 1392 O O . LEU B 1 39 ? 0.506 -16.594 -8.594 1 98.31 39 LEU B O 1
ATOM 1396 N N . LEU B 1 40 ? -1.665 -16.766 -9.289 1 98.19 40 LEU B N 1
ATOM 1397 C CA . LEU B 1 40 ? -1.27 -16.578 -10.68 1 98.19 40 LEU B CA 1
ATOM 1398 C C . LEU B 1 40 ? -0.687 -15.195 -10.898 1 98.19 40 LEU B C 1
ATOM 1400 O O . LEU B 1 40 ? -1.243 -14.203 -10.422 1 98.19 40 LEU B O 1
ATOM 1404 N N . ASN B 1 41 ? 0.46 -15.102 -11.523 1 97.06 41 ASN B N 1
ATOM 1405 C CA . ASN B 1 41 ? 1.115 -13.82 -11.758 1 97.06 41 ASN B CA 1
ATOM 1406 C C . ASN B 1 41 ? 0.493 -13.078 -12.938 1 97.06 41 ASN B C 1
ATOM 1408 O O . ASN B 1 41 ? 1.199 -12.664 -13.859 1 97.06 41 ASN B O 1
ATOM 1412 N N . ARG B 1 42 ? -0.754 -12.945 -12.82 1 96.31 42 ARG B N 1
ATOM 1413 C CA . ARG B 1 42 ? -1.549 -12.336 -13.883 1 96.31 42 ARG B CA 1
ATOM 1414 C C . ARG B 1 42 ? -2.85 -11.766 -13.336 1 96.31 42 ARG B C 1
ATOM 1416 O O . ARG B 1 42 ? -3.672 -12.5 -12.773 1 96.31 42 ARG B O 1
ATOM 1423 N N . CYS B 1 43 ? -3.002 -10.523 -13.516 1 93.69 43 CYS B N 1
ATOM 1424 C CA . CYS B 1 43 ? -4.246 -9.891 -13.094 1 93.69 43 CYS B CA 1
ATOM 1425 C C . CYS B 1 43 ? -5.414 -10.352 -13.945 1 93.69 43 CYS B C 1
ATOM 1427 O O . CYS B 1 43 ? -5.34 -10.32 -15.18 1 93.69 43 CYS B O 1
ATOM 1429 N N . PRO B 1 44 ? -6.484 -10.758 -13.375 1 94.38 44 PRO B N 1
ATOM 1430 C CA . PRO B 1 44 ? -7.617 -11.273 -14.141 1 94.38 44 PRO B CA 1
ATOM 1431 C C . PRO B 1 44 ? -8.32 -10.188 -14.961 1 94.38 44 PRO B C 1
ATOM 1433 O O . PRO B 1 44 ? -9.141 -10.5 -15.828 1 94.38 44 PRO B O 1
ATOM 1436 N N . HIS B 1 45 ? -8.07 -8.992 -14.727 1 86.56 45 HIS B N 1
ATOM 1437 C CA . HIS B 1 45 ? -8.719 -7.922 -15.477 1 86.56 45 HIS B CA 1
ATOM 1438 C C . HIS B 1 45 ? -8.109 -7.773 -16.859 1 86.56 45 HIS B C 1
ATOM 1440 O O . HIS B 1 45 ? -8.82 -7.848 -17.875 1 86.56 45 HIS B O 1
ATOM 1446 N N . GLU B 1 46 ? -6.656 -7.656 -16.875 1 88.69 46 GLU B N 1
ATOM 1447 C CA . GLU B 1 46 ? -6.043 -7.434 -18.188 1 88.69 46 GLU B CA 1
ATOM 1448 C C . GLU B 1 46 ? -4.633 -8.016 -18.234 1 88.69 46 GLU B C 1
ATOM 1450 O O . GLU B 1 46 ? -3.857 -7.695 -19.141 1 88.69 46 GLU B O 1
ATOM 1455 N N . GLY B 1 47 ? -4.262 -8.734 -17.25 1 92.56 47 GLY B N 1
ATOM 1456 C CA . GLY B 1 47 ? -3.09 -9.578 -17.406 1 92.56 47 GLY B CA 1
ATOM 1457 C C . GLY B 1 47 ? -1.832 -8.984 -16.812 1 92.56 47 GLY B C 1
ATOM 1458 O O . GLY B 1 47 ? -0.748 -9.555 -16.922 1 92.56 47 GLY B O 1
ATOM 1459 N N . ALA B 1 48 ? -1.94 -7.887 -16.125 1 89.88 48 ALA B N 1
ATOM 1460 C CA . ALA B 1 48 ? -0.763 -7.266 -15.523 1 89.88 48 ALA B CA 1
ATOM 1461 C C . ALA B 1 48 ? -0.011 -8.258 -14.641 1 89.88 48 ALA B C 1
ATOM 1463 O O . ALA B 1 48 ? -0.622 -9.125 -14.008 1 89.88 48 ALA B O 1
ATOM 1464 N N . PRO B 1 49 ? 1.358 -8.133 -14.609 1 91.81 49 PRO B N 1
ATOM 1465 C CA . PRO B 1 49 ? 2.135 -8.984 -13.703 1 91.81 49 PRO B CA 1
ATOM 1466 C C . PRO B 1 49 ? 1.926 -8.617 -12.234 1 91.81 49 PRO B C 1
ATOM 1468 O O . PRO B 1 49 ? 2.381 -7.559 -11.789 1 91.81 49 PRO B O 1
ATOM 1471 N N . LEU B 1 50 ? 1.362 -9.508 -11.422 1 93.19 50 LEU B N 1
ATOM 1472 C CA . LEU B 1 50 ? 1.016 -9.203 -10.039 1 93.19 50 LEU B CA 1
ATOM 1473 C C . LEU B 1 50 ? 2.248 -9.273 -9.141 1 93.19 50 LEU B C 1
ATOM 1475 O O . LEU B 1 50 ? 2.213 -8.812 -8 1 93.19 50 LEU B O 1
ATOM 1479 N N . GLU B 1 51 ? 3.385 -9.828 -9.688 1 92.88 51 GLU B N 1
ATOM 1480 C CA . GLU B 1 51 ? 4.621 -9.789 -8.914 1 92.88 51 GLU B CA 1
ATOM 1481 C C . GLU B 1 51 ? 5.047 -8.359 -8.617 1 92.88 51 GLU B C 1
ATOM 1483 O O . GLU B 1 51 ? 5.785 -8.109 -7.664 1 92.88 51 GLU B O 1
ATOM 1488 N N . LYS B 1 52 ? 4.504 -7.449 -9.445 1 86.31 52 LYS B N 1
ATOM 1489 C CA . LYS B 1 52 ? 4.84 -6.035 -9.305 1 86.31 52 LYS B CA 1
ATOM 1490 C C . LYS B 1 52 ? 3.756 -5.285 -8.539 1 86.31 52 LYS B C 1
ATOM 1492 O O . LYS B 1 52 ? 3.811 -4.062 -8.406 1 86.31 52 LYS B O 1
ATOM 1497 N N . ALA B 1 53 ? 2.771 -5.973 -8.086 1 88.06 53 ALA B N 1
ATOM 1498 C CA . ALA B 1 53 ? 1.678 -5.309 -7.379 1 88.06 53 ALA B CA 1
ATOM 1499 C C . ALA B 1 53 ? 2.184 -4.605 -6.125 1 88.06 53 ALA B C 1
ATOM 1501 O O . ALA B 1 53 ? 3.07 -5.113 -5.434 1 88.06 53 ALA B O 1
ATOM 1502 N N . ALA B 1 54 ? 1.622 -3.471 -5.82 1 82.81 54 ALA B N 1
ATOM 1503 C CA . ALA B 1 54 ? 1.828 -2.869 -4.508 1 82.81 54 ALA B CA 1
ATOM 1504 C C . ALA B 1 54 ? 1.051 -3.621 -3.43 1 82.81 54 ALA B C 1
ATOM 1506 O O . ALA B 1 54 ? -0.095 -4.02 -3.648 1 82.81 54 ALA B O 1
ATOM 1507 N N . CYS B 1 55 ? 1.74 -3.906 -2.355 1 86.44 55 CYS B N 1
ATOM 1508 C CA . CYS B 1 55 ? 1.043 -4.473 -1.207 1 86.44 55 CYS B CA 1
ATOM 1509 C C . CYS B 1 55 ? 0.533 -3.373 -0.282 1 86.44 55 CYS B C 1
ATOM 1511 O O . CYS B 1 55 ? 1.325 -2.664 0.341 1 86.44 55 CYS B O 1
ATOM 1513 N N . VAL B 1 56 ? -0.782 -3.303 -0.177 1 84.19 56 VAL B N 1
ATOM 1514 C CA . VAL B 1 56 ? -1.37 -2.182 0.548 1 84.19 56 VAL B CA 1
ATOM 1515 C C . VAL B 1 56 ? -2.256 -2.703 1.677 1 84.19 56 VAL B C 1
ATOM 1517 O O . VAL B 1 56 ? -2.461 -3.912 1.806 1 84.19 56 VAL B O 1
ATOM 1520 N N . ALA B 1 57 ? -2.621 -1.718 2.51 1 85 57 ALA B N 1
ATOM 1521 C CA . ALA B 1 57 ? -3.539 -2.035 3.602 1 85 57 ALA B CA 1
ATOM 1522 C C . ALA B 1 57 ? -4.992 -1.895 3.154 1 85 57 ALA B C 1
ATOM 1524 O O . ALA B 1 57 ? -5.277 -1.242 2.146 1 85 57 ALA B O 1
ATOM 1525 N N . ARG B 1 58 ? -5.797 -2.586 3.859 1 79.69 58 ARG B N 1
ATOM 1526 C CA . ARG B 1 58 ? -7.223 -2.287 3.738 1 79.69 58 ARG B CA 1
ATOM 1527 C C . ARG B 1 58 ? -7.562 -0.967 4.422 1 79.69 58 ARG B C 1
ATOM 1529 O O . ARG B 1 58 ? -7.164 -0.733 5.566 1 79.69 58 ARG B O 1
ATOM 1536 N N . LEU B 1 59 ? -8.273 -0.082 3.686 1 77.19 59 LEU B N 1
ATOM 1537 C CA . LEU B 1 59 ? -8.617 1.238 4.203 1 77.19 59 LEU B CA 1
ATOM 1538 C C . LEU B 1 59 ? -10.109 1.331 4.512 1 77.19 59 LEU B C 1
ATOM 1540 O O . LEU B 1 59 ? -10.938 0.926 3.699 1 77.19 59 LEU B O 1
ATOM 1544 N N . THR B 1 60 ? -10.445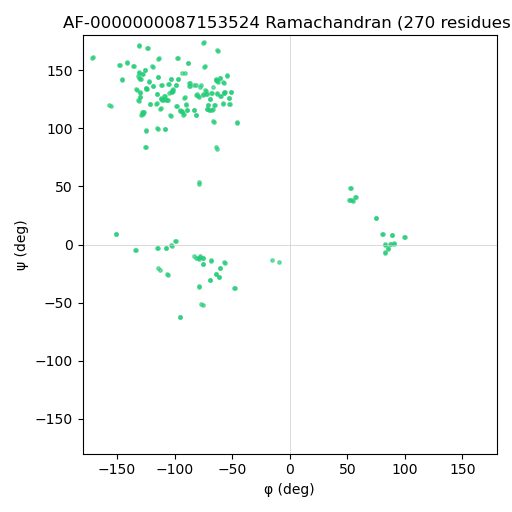 1.74 5.664 1 78.31 60 THR B N 1
ATOM 1545 C CA . THR B 1 60 ? -11.82 2.037 6.047 1 78.31 60 THR B CA 1
ATOM 1546 C C . THR B 1 60 ? -11.93 3.451 6.609 1 78.31 60 THR B C 1
ATOM 1548 O O . THR B 1 60 ? -10.953 3.996 7.133 1 78.31 60 THR B O 1
ATOM 1551 N N . SER B 1 61 ? -13.094 4.07 6.438 1 79.06 61 SER B N 1
ATOM 1552 C CA . SER B 1 61 ? -13.398 5.387 6.992 1 79.06 61 SER B CA 1
ATOM 1553 C C . SER B 1 61 ? -14.664 5.352 7.836 1 79.06 61 SER B C 1
ATOM 1555 O O . SER B 1 61 ? -15.773 5.465 7.309 1 79.06 61 SER B O 1
ATOM 1557 N N . PRO B 1 62 ? -14.547 5.238 9.195 1 78.06 62 PRO B N 1
ATOM 1558 C CA . PRO B 1 62 ? -15.734 5.223 10.055 1 78.06 62 PRO B CA 1
ATOM 1559 C C . PRO B 1 62 ? -16.438 6.574 10.102 1 78.06 62 PRO B C 1
ATOM 1561 O O . PRO B 1 62 ? -17.641 6.637 10.367 1 78.06 62 PRO B O 1
ATOM 1564 N N . GLU B 1 63 ? -15.672 7.629 9.961 1 81.75 63 GLU B N 1
ATOM 1565 C CA . GLU B 1 63 ? -16.188 8.992 9.93 1 81.75 63 GLU B CA 1
ATOM 1566 C C . GLU B 1 63 ? -15.336 9.883 9.023 1 81.75 63 GLU B C 1
ATOM 1568 O O . GLU B 1 63 ? -14.188 9.555 8.719 1 81.75 63 GLU B O 1
ATOM 1573 N N . PRO B 1 64 ? -15.992 10.938 8.523 1 76.88 64 PRO B N 1
ATOM 1574 C CA . PRO B 1 64 ? -15.203 11.836 7.68 1 76.88 64 PRO B CA 1
ATOM 1575 C C . PRO B 1 64 ? -13.898 12.281 8.344 1 76.88 64 PRO B C 1
ATOM 1577 O O . PRO B 1 64 ? -13.891 12.609 9.531 1 76.88 64 PRO B O 1
ATOM 1580 N N . GLY B 1 65 ? -12.852 12.18 7.633 1 78.06 65 GLY B N 1
ATOM 1581 C CA . GLY B 1 65 ? -11.562 12.641 8.133 1 78.06 65 GLY B CA 1
ATOM 1582 C C . GLY B 1 65 ? -10.867 11.633 9.023 1 78.06 65 GLY B C 1
ATOM 1583 O O . GLY B 1 65 ? -9.766 11.883 9.508 1 78.06 65 GLY B O 1
ATOM 1584 N N . ILE B 1 66 ? -11.617 10.555 9.297 1 81.12 66 ILE B N 1
ATOM 1585 C CA . ILE B 1 66 ? -11.031 9.477 10.086 1 81.12 66 ILE B CA 1
ATOM 1586 C C . ILE B 1 66 ? -10.859 8.234 9.219 1 81.12 66 ILE B C 1
ATOM 1588 O O . ILE B 1 66 ? -11.812 7.77 8.586 1 81.12 66 ILE B O 1
ATOM 1592 N N . TYR B 1 67 ? -9.68 7.742 9.188 1 83.88 67 TYR B N 1
ATOM 1593 C CA . TYR B 1 67 ? -9.391 6.559 8.383 1 83.88 67 TYR B CA 1
ATOM 1594 C C . TYR B 1 67 ? -8.633 5.52 9.203 1 83.88 67 TYR B C 1
ATOM 1596 O O . TYR B 1 67 ? -7.875 5.867 10.109 1 83.88 67 TYR B O 1
ATOM 1604 N N . GLN B 1 68 ? -8.914 4.242 8.844 1 84.81 68 GLN B N 1
ATOM 1605 C CA . GLN B 1 68 ? -8.258 3.109 9.484 1 84.81 68 GLN B CA 1
ATOM 1606 C C . GLN B 1 68 ? -7.691 2.143 8.445 1 84.81 68 GLN B C 1
ATOM 1608 O O . GLN B 1 68 ? -8.352 1.831 7.457 1 84.81 68 GLN B O 1
ATOM 1613 N N . ARG B 1 69 ? -6.438 1.801 8.68 1 85.38 69 ARG B N 1
ATOM 1614 C CA . ARG B 1 69 ? -5.781 0.822 7.816 1 85.38 69 ARG B CA 1
ATOM 1615 C C . ARG B 1 69 ? -5.52 -0.478 8.57 1 85.38 69 ARG B C 1
ATOM 1617 O O . ARG B 1 69 ? -4.938 -0.464 9.656 1 85.38 69 ARG B O 1
ATOM 1624 N N . ASP B 1 70 ? -6.016 -1.572 8.016 1 85.88 70 ASP B N 1
ATOM 1625 C CA . ASP B 1 70 ? -5.77 -2.896 8.578 1 85.88 70 ASP B CA 1
ATOM 1626 C C . ASP B 1 70 ? -5.301 -3.871 7.504 1 85.88 70 ASP B C 1
ATOM 1628 O O . ASP B 1 70 ? -5.117 -3.486 6.344 1 85.88 70 ASP B O 1
ATOM 1632 N N . ARG B 1 71 ? -4.875 -5.086 7.961 1 87.5 71 ARG B N 1
ATOM 1633 C CA . ARG B 1 71 ? -4.379 -6.113 7.051 1 87.5 71 ARG B CA 1
ATOM 1634 C C . ARG B 1 71 ? -3.275 -5.559 6.152 1 87.5 71 ARG B C 1
ATOM 1636 O O . ARG B 1 71 ? -3.334 -5.703 4.93 1 87.5 71 ARG B O 1
ATOM 1643 N N . VAL B 1 72 ? -2.352 -4.906 6.781 1 86.62 72 VAL B N 1
ATOM 1644 C CA . VAL B 1 72 ? -1.282 -4.195 6.09 1 86.62 72 VAL B CA 1
ATOM 1645 C C . VAL B 1 72 ? -0.503 -5.16 5.203 1 86.62 72 VAL B C 1
ATOM 1647 O O . VAL B 1 72 ? 0.029 -6.164 5.684 1 86.62 72 VAL B O 1
ATOM 1650 N N . GLY B 1 73 ? -0.511 -4.828 3.963 1 88.5 73 GLY B N 1
ATOM 1651 C CA . GLY B 1 73 ? 0.252 -5.629 3.018 1 88.5 73 GLY B CA 1
ATOM 1652 C C . GLY B 1 73 ? -0.551 -6.758 2.406 1 88.5 73 GLY B C 1
ATOM 1653 O O . GLY B 1 73 ? -0.06 -7.477 1.531 1 88.5 73 GLY B O 1
ATOM 1654 N N . GLU B 1 74 ? -1.82 -6.895 2.75 1 91.94 74 GLU B N 1
ATOM 1655 C CA . GLU B 1 74 ? -2.559 -8.086 2.346 1 91.94 74 GLU B CA 1
ATOM 1656 C C . GLU B 1 74 ? -3.488 -7.789 1.172 1 91.94 74 GLU B C 1
ATOM 1658 O O . GLU B 1 74 ? -4.215 -8.672 0.708 1 91.94 74 GLU B O 1
ATOM 1663 N N . MET B 1 75 ? -3.455 -6.57 0.773 1 88.31 75 MET B N 1
ATOM 1664 C CA . MET B 1 75 ? -4.125 -6.223 -0.477 1 88.31 75 MET B CA 1
ATOM 1665 C C . MET B 1 75 ? -3.107 -5.961 -1.584 1 88.31 75 MET B C 1
ATOM 1667 O O . MET B 1 75 ? -2.172 -5.184 -1.401 1 88.31 75 MET B O 1
ATOM 1671 N N . LEU B 1 76 ? -3.287 -6.715 -2.689 1 89.5 76 LEU B N 1
ATOM 1672 C CA . LEU B 1 76 ? -2.418 -6.527 -3.846 1 89.5 76 LEU B CA 1
ATOM 1673 C C . LEU B 1 76 ? -3.041 -5.555 -4.844 1 89.5 76 LEU B C 1
ATOM 1675 O O . LEU B 1 76 ? -4.117 -5.824 -5.387 1 89.5 76 LEU B O 1
ATOM 1679 N N . ARG B 1 77 ? -2.432 -4.488 -4.996 1 85.44 77 ARG B N 1
ATOM 1680 C CA . ARG B 1 77 ? -2.904 -3.508 -5.969 1 85.44 77 ARG B CA 1
ATOM 1681 C C . ARG B 1 77 ? -2.174 -3.662 -7.297 1 85.44 77 ARG B C 1
ATOM 1683 O O . ARG B 1 77 ? -0.962 -3.445 -7.375 1 85.44 77 ARG B O 1
ATOM 1690 N N . CYS B 1 78 ? -2.887 -4.004 -8.25 1 86.31 78 CYS B N 1
ATOM 1691 C CA . CYS B 1 78 ? -2.352 -4.238 -9.586 1 86.31 78 CYS B CA 1
ATOM 1692 C C . CYS B 1 78 ? -1.639 -3 -10.117 1 86.31 78 CYS B C 1
ATOM 1694 O O . CYS B 1 78 ? -2.15 -1.886 -9.992 1 86.31 78 CYS B O 1
ATOM 1696 N N . PRO B 1 79 ? -0.528 -3.215 -10.766 1 80.69 79 PRO B N 1
ATOM 1697 C CA . PRO B 1 79 ? 0.284 -2.074 -11.195 1 80.69 79 PRO B CA 1
ATOM 1698 C C . PRO B 1 79 ? -0.302 -1.354 -12.406 1 80.69 79 PRO B C 1
ATOM 1700 O O . PRO B 1 79 ? 0.146 -0.258 -12.758 1 80.69 79 PRO B O 1
ATOM 1703 N N . TRP B 1 80 ? -1.284 -1.913 -13.086 1 80.62 80 TRP B N 1
ATOM 1704 C CA . TRP B 1 80 ? -1.79 -1.281 -14.297 1 80.62 80 TRP B CA 1
ATOM 1705 C C . TRP B 1 80 ? -3.01 -0.417 -13.992 1 80.62 80 TRP B C 1
ATOM 1707 O O . TRP B 1 80 ? -2.922 0.813 -13.992 1 80.62 80 TRP B O 1
ATOM 1717 N N . HIS B 1 81 ? -4.148 -1.017 -13.484 1 76.75 81 HIS B N 1
ATOM 1718 C CA . HIS B 1 81 ? -5.375 -0.245 -13.336 1 76.75 81 HIS B CA 1
ATOM 1719 C C . HIS B 1 81 ? -5.762 -0.103 -11.867 1 76.75 81 HIS B C 1
ATOM 1721 O O . HIS B 1 81 ? -6.805 0.475 -11.547 1 76.75 81 HIS B O 1
ATOM 1727 N N . GLY B 1 82 ? -4.953 -0.75 -11 1 79.5 82 GLY B N 1
ATOM 1728 C CA . GLY B 1 82 ? -5.121 -0.479 -9.586 1 79.5 82 GLY B CA 1
ATOM 1729 C C . GLY B 1 82 ? -6.133 -1.391 -8.922 1 79.5 82 GLY B C 1
ATOM 1730 O O . GLY B 1 82 ? -6.457 -1.214 -7.742 1 79.5 82 GLY B O 1
ATOM 1731 N N . TRP B 1 83 ? -6.613 -2.41 -9.633 1 81.81 83 TRP B N 1
ATOM 1732 C CA . TRP B 1 83 ? -7.484 -3.369 -8.953 1 81.81 83 TRP B CA 1
ATOM 1733 C C . TRP B 1 83 ? -6.789 -3.973 -7.742 1 81.81 83 TRP B C 1
ATOM 1735 O O . TRP B 1 83 ? -5.605 -4.309 -7.797 1 81.81 83 TRP B O 1
ATOM 1745 N N . GLU B 1 84 ? -7.562 -3.922 -6.719 1 85.5 84 GLU B N 1
ATOM 1746 C CA . GLU B 1 84 ? -7.012 -4.531 -5.512 1 85.5 84 GLU B CA 1
ATOM 1747 C C . GLU B 1 84 ? -7.559 -5.941 -5.309 1 85.5 84 GLU B C 1
ATOM 1749 O O . GLU B 1 84 ? -8.75 -6.188 -5.516 1 85.5 84 GLU B O 1
ATOM 1754 N N . PHE B 1 85 ? -6.684 -6.82 -4.949 1 90.5 85 PHE B N 1
ATOM 1755 C CA . PHE B 1 85 ? -7.039 -8.211 -4.711 1 90.5 85 PHE B CA 1
ATOM 1756 C C . PHE B 1 85 ? -6.609 -8.648 -3.318 1 90.5 85 PHE B C 1
ATOM 1758 O O . PHE B 1 85 ? -5.488 -8.359 -2.889 1 90.5 85 PHE B O 1
ATOM 1765 N N . ASP B 1 86 ? -7.504 -9.336 -2.645 1 91.62 86 ASP B N 1
ATOM 1766 C CA . ASP B 1 86 ? -7.141 -10 -1.396 1 91.62 86 ASP B CA 1
ATOM 1767 C C . ASP B 1 86 ? -6.125 -11.109 -1.64 1 91.62 86 ASP B C 1
ATOM 1769 O O . ASP B 1 86 ? -6.391 -12.039 -2.404 1 91.62 86 ASP B O 1
ATOM 1773 N N . ILE B 1 87 ? -4.941 -10.969 -1.001 1 95.69 87 ILE B N 1
ATOM 1774 C CA . ILE B 1 87 ? -3.844 -11.891 -1.28 1 95.69 87 ILE B CA 1
ATOM 1775 C C . ILE B 1 87 ? -4.23 -13.305 -0.841 1 95.69 87 ILE B C 1
ATOM 1777 O O . ILE B 1 87 ? -3.682 -14.289 -1.341 1 95.69 87 ILE B O 1
ATOM 1781 N N . ARG B 1 88 ? -5.141 -13.445 0.109 1 95.25 88 ARG B N 1
ATOM 1782 C CA . ARG B 1 88 ? -5.504 -14.734 0.694 1 95.25 88 ARG B CA 1
ATOM 1783 C C . ARG B 1 88 ? -6.441 -15.508 -0.225 1 95.25 88 ARG B C 1
ATOM 1785 O O . ARG B 1 88 ? -6.32 -16.719 -0.362 1 95.25 88 ARG B O 1
ATOM 1792 N N . ASN B 1 89 ? -7.316 -14.734 -0.886 1 95.44 89 ASN B N 1
ATOM 1793 C CA . ASN B 1 89 ? -8.328 -15.469 -1.638 1 95.44 89 ASN B CA 1
ATOM 1794 C C . ASN B 1 89 ? -8.5 -14.906 -3.047 1 95.44 89 ASN B C 1
ATOM 1796 O O . ASN B 1 89 ? -9.281 -15.43 -3.84 1 95.44 89 ASN B O 1
ATOM 1800 N N . GLY B 1 90 ? -7.828 -13.844 -3.361 1 95.81 90 GLY B N 1
ATOM 1801 C CA . GLY B 1 90 ? -7.805 -13.281 -4.703 1 95.81 90 GLY B CA 1
ATOM 1802 C C . GLY B 1 90 ? -8.961 -12.344 -4.977 1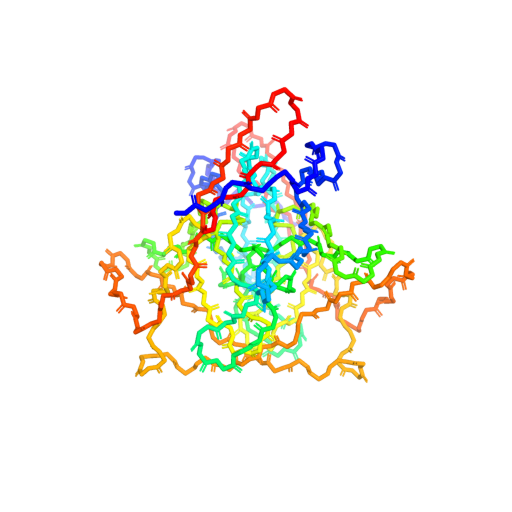 95.81 90 GLY B C 1
ATOM 1803 O O . GLY B 1 90 ? -9.008 -11.695 -6.023 1 95.81 90 GLY B O 1
ATOM 1804 N N . GLN B 1 91 ? -9.898 -12.164 -4.059 1 91.69 91 GLN B N 1
ATOM 1805 C CA . GLN B 1 91 ? -11.125 -11.406 -4.293 1 91.69 91 GLN B CA 1
ATOM 1806 C C . GLN B 1 91 ? -10.828 -9.914 -4.441 1 91.69 91 GLN B C 1
ATOM 1808 O O . GLN B 1 91 ? -10.125 -9.328 -3.615 1 91.69 91 GLN B O 1
ATOM 1813 N N . SER B 1 92 ? -11.266 -9.375 -5.523 1 88.19 92 SER B N 1
ATOM 1814 C CA . SER B 1 92 ? -11.297 -7.922 -5.641 1 88.19 92 SER B CA 1
ATOM 1815 C C . SER B 1 92 ? -12.594 -7.352 -5.078 1 88.19 92 SER B C 1
ATOM 1817 O O . SER B 1 92 ? -13.664 -7.938 -5.254 1 88.19 92 SER B O 1
ATOM 1819 N N . TRP B 1 93 ? -12.406 -6.387 -4.418 1 76.75 93 TRP B N 1
ATOM 1820 C CA . TRP B 1 93 ? -13.586 -5.738 -3.855 1 76.75 93 TRP B CA 1
ATOM 1821 C C . TRP B 1 93 ? -13.883 -4.426 -4.574 1 76.75 93 TRP B C 1
ATOM 1823 O O . TRP B 1 93 ? -14.828 -3.721 -4.227 1 76.75 93 TRP B O 1
ATOM 1833 N N . PHE B 1 94 ? -13.023 -4.102 -5.484 1 69.94 94 PHE B N 1
ATOM 1834 C CA . PHE B 1 94 ? -13.195 -2.904 -6.301 1 69.94 94 PHE B CA 1
ATOM 1835 C C . PHE B 1 94 ? -14.172 -3.162 -7.441 1 69.94 94 PHE B C 1
ATOM 1837 O O . PHE B 1 94 ? -14.156 -4.234 -8.047 1 69.94 94 PHE B O 1
ATOM 1844 N N . ASP B 1 95 ? -15.18 -2.242 -7.555 1 60.47 95 ASP B N 1
ATOM 1845 C CA . ASP B 1 95 ? -16.078 -2.266 -8.711 1 60.47 95 ASP B CA 1
ATOM 1846 C C . ASP B 1 95 ? -15.891 -1.015 -9.562 1 60.47 95 ASP B C 1
ATOM 1848 O O . ASP B 1 95 ? -16.281 0.084 -9.156 1 60.47 95 ASP B O 1
ATOM 1852 N N . PRO B 1 96 ? -15.109 -1.125 -10.695 1 58.25 96 PRO B N 1
ATOM 1853 C CA . PRO B 1 96 ? -14.859 0.036 -11.555 1 58.25 96 PRO B CA 1
ATOM 1854 C C . PRO B 1 96 ? -16.141 0.812 -11.883 1 58.25 96 PRO B C 1
ATOM 1856 O O . PRO B 1 96 ? -16.078 1.996 -12.219 1 58.25 96 PRO B O 1
ATOM 1859 N N . ASN B 1 97 ? -17.219 0.03 -12.078 1 56.56 97 ASN B N 1
ATOM 1860 C CA . ASN B 1 97 ? -18.453 0.759 -12.359 1 56.56 97 ASN B CA 1
ATOM 1861 C C . ASN B 1 97 ? -18.781 1.742 -11.242 1 56.56 97 ASN B C 1
ATOM 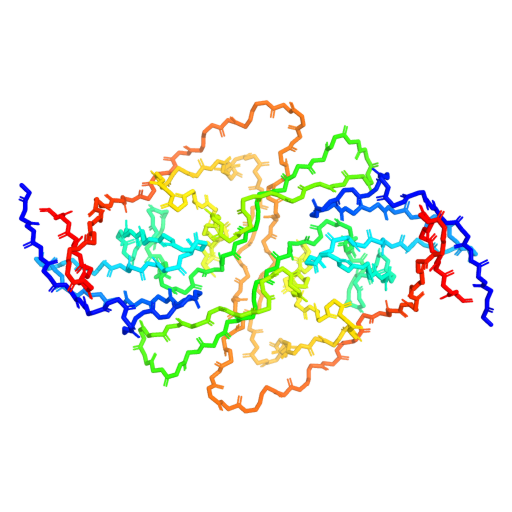1863 O O . ASN B 1 97 ? -19.609 2.635 -11.422 1 56.56 97 ASN B O 1
ATOM 1867 N N . ARG B 1 98 ? -18.094 1.431 -10.312 1 54.75 98 ARG B N 1
ATOM 1868 C CA . ARG B 1 98 ? -18.391 2.312 -9.188 1 54.75 98 ARG B CA 1
ATOM 1869 C C . ARG B 1 98 ? -17.266 3.316 -8.969 1 54.75 98 ARG B C 1
ATOM 1871 O O . ARG B 1 98 ? -17.453 4.34 -8.312 1 54.75 98 ARG B O 1
ATOM 1878 N N . PHE B 1 99 ? -16.109 2.764 -9.477 1 50.5 99 PHE B N 1
ATOM 1879 C CA . PHE B 1 99 ? -14.992 3.65 -9.211 1 50.5 99 PHE B CA 1
ATOM 1880 C C . PHE B 1 99 ? -14.195 3.918 -10.484 1 50.5 99 PHE B C 1
ATOM 1882 O O . PHE B 1 99 ? -14.055 3.031 -11.328 1 50.5 99 PHE B O 1
ATOM 1889 N N . ARG B 1 100 ? -14.227 4.977 -10.945 1 46.66 100 ARG B N 1
ATOM 1890 C CA . ARG B 1 100 ? -13.312 5.336 -12.023 1 46.66 100 ARG B CA 1
ATOM 1891 C C . ARG B 1 100 ? -11.859 5.27 -11.555 1 46.66 100 ARG B C 1
ATOM 1893 O O . ARG B 1 100 ? -11.469 5.992 -10.641 1 46.66 100 ARG B O 1
ATOM 1900 N N . ILE B 1 101 ? -11.273 4 -11.57 1 46.16 101 ILE B N 1
ATOM 1901 C CA . ILE B 1 101 ? -9.906 3.932 -11.062 1 46.16 101 ILE B CA 1
ATOM 1902 C C . ILE B 1 101 ? -8.922 4.105 -12.219 1 46.16 101 ILE B C 1
ATOM 1904 O O . ILE B 1 101 ? -9.172 3.641 -13.336 1 46.16 101 ILE B O 1
ATOM 1908 N N . ARG B 1 102 ? -8.266 5.141 -12.203 1 44.19 102 ARG B N 1
ATOM 1909 C CA . ARG B 1 102 ? -7.168 5.285 -13.156 1 44.19 102 ARG B CA 1
ATOM 1910 C C . ARG B 1 102 ? -5.914 4.566 -12.664 1 44.19 102 ARG B C 1
ATOM 1912 O O . ARG B 1 102 ? -5.723 4.398 -11.453 1 44.19 102 ARG B O 1
ATOM 1919 N N . SER B 1 103 ? -5.09 3.785 -13.508 1 46.62 103 SER B N 1
ATOM 1920 C CA . SER B 1 103 ? -3.865 3.01 -13.336 1 46.62 103 SER B CA 1
ATOM 1921 C C . SER B 1 103 ? -2.68 3.914 -13.008 1 46.62 103 SER B C 1
ATOM 1923 O O . SER B 1 103 ? -2.59 5.035 -13.508 1 46.62 103 SER B O 1
ATOM 1925 N N . TYR B 1 104 ? -1.979 3.807 -11.734 1 50.84 104 TYR B N 1
ATOM 1926 C CA . TYR B 1 104 ? -0.705 4.508 -11.609 1 50.84 104 TYR B CA 1
ATOM 1927 C C . TYR B 1 104 ? 0.464 3.537 -11.742 1 50.84 104 TYR B C 1
ATOM 1929 O O . TYR B 1 104 ? 0.384 2.393 -11.289 1 50.84 104 TYR B O 1
ATOM 1937 N N . PRO B 1 105 ? 1.436 3.967 -12.57 1 49.16 105 PRO B N 1
ATOM 1938 C CA . PRO B 1 105 ? 2.658 3.162 -12.539 1 49.16 105 PRO B CA 1
ATOM 1939 C C . PRO B 1 105 ? 3.338 3.18 -11.172 1 49.16 105 PRO B C 1
ATOM 1941 O O . PRO B 1 105 ? 3.219 4.16 -10.43 1 49.16 105 PRO B O 1
ATOM 1944 N N . VAL B 1 106 ? 3.738 2.031 -10.531 1 54.91 106 VAL B N 1
ATOM 1945 C CA . VAL B 1 106 ? 4.504 1.895 -9.297 1 54.91 106 VAL B CA 1
ATOM 1946 C C . VAL B 1 106 ? 5.988 2.115 -9.578 1 54.91 106 VAL B C 1
ATOM 1948 O O . VAL B 1 106 ? 6.52 1.598 -10.562 1 54.91 106 VAL B O 1
ATOM 1951 N N . ALA B 1 107 ? 6.52 3.068 -8.758 1 56.75 107 ALA B N 1
ATOM 1952 C CA . ALA B 1 107 ? 7.965 3.25 -8.852 1 56.75 107 ALA B CA 1
ATOM 1953 C C . ALA B 1 107 ? 8.711 2.074 -8.227 1 56.75 107 ALA B C 1
ATOM 1955 O O . ALA B 1 107 ? 8.383 1.648 -7.113 1 56.75 107 ALA B O 1
ATOM 1956 N N . VAL B 1 108 ? 9.461 1.355 -9.031 1 59.16 108 VAL B N 1
ATOM 1957 C CA . VAL B 1 108 ? 10.344 0.295 -8.547 1 59.16 108 VAL B CA 1
ATOM 1958 C C . VAL B 1 108 ? 11.789 0.777 -8.562 1 59.16 108 VAL B C 1
ATOM 1960 O O . VAL B 1 108 ? 12.266 1.307 -9.562 1 59.16 108 VAL B O 1
ATOM 1963 N N . GLU B 1 109 ? 12.242 0.922 -7.25 1 57.72 109 GLU B N 1
ATOM 1964 C CA . GLU B 1 109 ? 13.664 1.263 -7.191 1 57.72 109 GLU B CA 1
ATOM 1965 C C . GLU B 1 109 ? 14.531 0.115 -7.703 1 57.72 109 GLU B C 1
ATOM 1967 O O . GLU B 1 109 ? 14.414 -1.016 -7.223 1 57.72 109 GLU B O 1
ATOM 1972 N N . SER B 1 110 ? 15.008 0.376 -8.844 1 55.53 110 SER B N 1
ATOM 1973 C CA . SER B 1 110 ? 16.062 -0.552 -9.227 1 55.53 110 SER B CA 1
ATOM 1974 C C . SER B 1 110 ? 17.297 -0.397 -8.328 1 55.53 110 SER B C 1
ATOM 1976 O O . SER B 1 110 ? 17.5 0.662 -7.734 1 55.53 110 SER B O 1
ATOM 1978 N N . GLY B 1 111 ? 18 -1.438 -7.785 1 53.03 111 GLY B N 1
ATOM 1979 C CA . GLY B 1 111 ? 19.266 -1.385 -7.051 1 53.03 111 GLY B CA 1
ATOM 1980 C C . GLY B 1 111 ? 19.922 -0.024 -7.113 1 53.03 111 GLY B C 1
ATOM 1981 O O . GLY B 1 111 ? 20.938 0.208 -6.445 1 53.03 111 GLY B O 1
ATOM 1982 N N . ALA B 1 112 ? 19.484 0.794 -8.016 1 53.53 112 ALA B N 1
ATOM 1983 C CA . ALA B 1 112 ? 20.219 2.051 -8.141 1 53.53 112 ALA B CA 1
ATOM 1984 C C . ALA B 1 112 ? 19.609 3.131 -7.25 1 53.53 112 ALA B 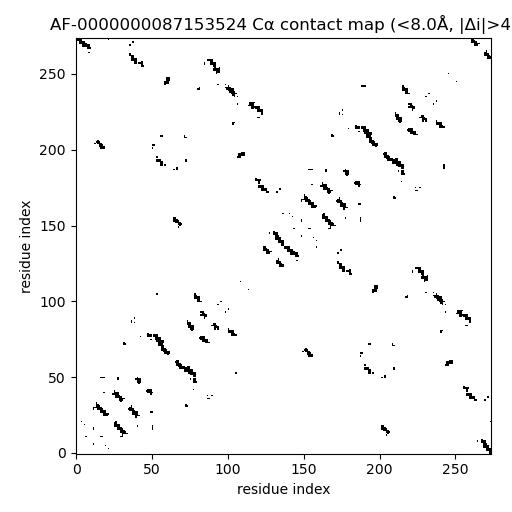C 1
ATOM 1986 O O . ALA B 1 112 ? 18.453 3.027 -6.844 1 53.53 112 ALA B O 1
ATOM 1987 N N . GLU B 1 113 ? 20.375 4.027 -6.727 1 58.97 113 GLU B N 1
ATOM 1988 C CA . GLU B 1 113 ? 20.078 5.156 -5.855 1 58.97 113 GLU B CA 1
ATOM 1989 C C . GLU B 1 113 ? 18.859 5.93 -6.363 1 58.97 113 GLU B C 1
ATOM 1991 O O . GLU B 1 113 ? 18.812 6.328 -7.527 1 58.97 113 GLU B O 1
ATOM 1996 N N . LEU B 1 114 ? 17.734 5.773 -5.727 1 65.69 114 LEU B N 1
ATOM 1997 C CA . LEU B 1 114 ? 16.562 6.578 -6.059 1 65.69 114 LEU B CA 1
ATOM 1998 C C . LEU B 1 114 ? 16.906 8.062 -6.055 1 65.69 114 LEU B C 1
ATOM 2000 O O . LEU B 1 114 ? 17.672 8.523 -5.215 1 65.69 114 LEU B O 1
ATOM 2004 N N . GLN B 1 115 ? 16.672 8.578 -7.18 1 72.81 115 GLN B N 1
ATOM 2005 C CA . GLN B 1 115 ? 16.828 10.031 -7.242 1 72.81 115 GLN B CA 1
ATOM 2006 C C . GLN B 1 115 ? 15.625 10.734 -6.617 1 72.81 115 GLN B C 1
ATOM 2008 O O . GLN B 1 115 ? 14.477 10.328 -6.832 1 72.81 115 GLN B O 1
ATOM 2013 N N . LYS B 1 116 ? 15.945 11.719 -5.844 1 81.88 116 LYS B N 1
ATOM 2014 C CA . LYS B 1 116 ? 14.898 12.516 -5.211 1 81.88 116 LYS B CA 1
ATOM 2015 C C . LYS B 1 116 ? 14 13.18 -6.258 1 81.88 116 LYS B C 1
ATOM 2017 O O . LYS B 1 116 ? 14.492 13.688 -7.27 1 81.88 116 LYS B O 1
ATOM 2022 N N . GLY B 1 117 ? 12.734 13.016 -6.148 1 79.5 117 GLY B N 1
ATOM 2023 C CA . GLY B 1 117 ? 11.789 13.758 -6.969 1 79.5 117 GLY B CA 1
ATOM 2024 C C . GLY B 1 117 ? 11.648 15.203 -6.547 1 79.5 117 GLY B C 1
ATOM 2025 O O . GLY B 1 117 ? 12.242 15.633 -5.559 1 79.5 117 GLY B O 1
ATOM 2026 N N . PRO B 1 118 ? 10.906 15.938 -7.32 1 84.12 118 PRO B N 1
ATOM 2027 C CA . PRO B 1 118 ? 10.82 17.391 -7.109 1 84.12 118 PRO B CA 1
ATOM 2028 C C . PRO B 1 118 ? 9.898 17.766 -5.953 1 84.12 118 PRO B C 1
ATOM 2030 O O . PRO B 1 118 ? 9.898 18.922 -5.512 1 84.12 118 PRO B O 1
ATOM 2033 N N . TYR B 1 119 ? 9.164 16.875 -5.426 1 88.94 119 TYR B N 1
ATOM 2034 C CA . TYR B 1 119 ? 8.156 17.25 -4.441 1 88.94 119 TYR B CA 1
ATOM 2035 C C . TYR B 1 119 ? 8.523 16.719 -3.062 1 88.94 119 TYR B C 1
ATOM 2037 O O . TYR B 1 119 ? 9.023 15.594 -2.932 1 88.94 119 TYR B O 1
ATOM 2045 N N . VAL B 1 120 ? 8.328 17.562 -2.076 1 94.12 120 VAL B N 1
ATOM 2046 C CA . VAL B 1 120 ? 8.461 17.188 -0.669 1 94.12 120 VAL B CA 1
ATOM 2047 C C . VAL B 1 120 ? 7.203 17.609 0.095 1 94.12 120 VAL B C 1
ATOM 2049 O O . VAL B 1 120 ? 6.883 18.797 0.173 1 94.12 120 VAL B O 1
ATOM 2052 N N . ALA B 1 121 ? 6.449 16.625 0.551 1 95.75 121 ALA B N 1
ATOM 2053 C CA . ALA B 1 121 ? 5.316 16.938 1.414 1 95.75 121 ALA B CA 1
ATOM 2054 C C . ALA B 1 121 ? 5.781 17.562 2.729 1 95.75 121 ALA B C 1
ATOM 2056 O O . ALA B 1 121 ? 6.793 17.141 3.293 1 95.75 121 ALA B O 1
ATOM 2057 N N . GLU B 1 122 ? 5.043 18.5 3.164 1 96.75 122 GLU B N 1
ATOM 2058 C CA . GLU B 1 122 ? 5.418 19.156 4.41 1 96.75 122 GLU B CA 1
ATOM 2059 C C . GLU B 1 122 ? 5.098 18.281 5.617 1 96.75 122 GLU B C 1
ATOM 2061 O O . GLU B 1 122 ? 3.971 17.812 5.766 1 96.75 122 GLU B O 1
ATOM 2066 N N . THR B 1 123 ? 6.129 18.109 6.492 1 98 123 THR B N 1
ATOM 2067 C CA . THR B 1 123 ? 5.941 17.344 7.711 1 98 123 THR B CA 1
ATOM 2068 C C . THR B 1 123 ? 6.066 18.234 8.945 1 98 123 THR B C 1
ATOM 2070 O O . THR B 1 123 ? 6.574 19.344 8.859 1 98 123 THR B O 1
ATOM 2073 N N . PHE B 1 124 ? 5.535 17.781 10.055 1 97.88 124 PHE B N 1
ATOM 2074 C CA . PHE B 1 124 ? 5.594 18.484 11.328 1 97.88 124 PHE B CA 1
ATOM 2075 C C . PHE B 1 124 ? 6.086 17.562 12.438 1 97.88 124 PHE B C 1
ATOM 2077 O O . PHE B 1 124 ? 5.719 16.391 12.477 1 97.88 124 PHE B O 1
ATOM 2084 N N . PRO B 1 125 ? 6.883 18.047 13.367 1 97.69 125 PRO B N 1
ATOM 2085 C CA . PRO B 1 125 ? 7.289 17.203 14.5 1 97.69 125 PRO B CA 1
ATOM 2086 C C . PRO B 1 125 ? 6.113 16.781 15.375 1 97.69 125 PRO B C 1
ATOM 2088 O O . PRO B 1 125 ? 5.188 17.562 15.602 1 97.69 125 PRO B O 1
ATOM 2091 N N . VAL B 1 126 ? 6.176 15.578 15.797 1 98.25 126 VAL B N 1
ATOM 2092 C CA . VAL B 1 126 ? 5.164 15.039 16.703 1 98.25 126 VAL B CA 1
ATOM 2093 C C . VAL B 1 126 ? 5.828 14.547 17.984 1 98.25 126 VAL B C 1
ATOM 2095 O O . VAL B 1 126 ? 6.906 13.945 17.953 1 98.25 126 VAL B O 1
ATOM 2098 N N . HIS B 1 127 ? 5.164 14.812 19.062 1 97.75 127 HIS B N 1
ATOM 2099 C CA . HIS B 1 127 ? 5.59 14.344 20.375 1 97.75 127 HIS B CA 1
ATOM 2100 C C . HIS B 1 127 ? 4.461 13.617 21.094 1 97.75 127 HIS B C 1
ATOM 2102 O O . HIS B 1 127 ? 3.287 13.945 20.906 1 97.75 127 HIS B O 1
ATOM 2108 N N . ILE B 1 128 ? 4.84 12.625 21.875 1 97.56 128 ILE B N 1
ATOM 2109 C CA . ILE B 1 128 ? 3.885 11.945 22.734 1 97.56 128 ILE B CA 1
ATOM 2110 C C . ILE B 1 128 ? 4.219 12.25 24.203 1 97.56 128 ILE B C 1
ATOM 2112 O O . ILE B 1 128 ? 5.316 11.938 24.672 1 97.56 128 ILE B O 1
ATOM 2116 N N . GLU B 1 129 ? 3.297 12.898 24.844 1 97.38 129 GLU B N 1
ATOM 2117 C CA . GLU B 1 129 ? 3.432 13.211 26.266 1 97.38 129 GLU B CA 1
ATOM 2118 C C . GLU B 1 129 ? 2.168 12.836 27.031 1 97.38 129 GLU B C 1
ATOM 2120 O O . GLU B 1 129 ? 1.068 13.273 26.688 1 97.38 129 GLU B O 1
ATOM 2125 N N . ASP B 1 130 ? 2.234 11.992 28.094 1 97.19 130 ASP B N 1
ATOM 2126 C CA . ASP B 1 130 ? 1.128 11.594 28.969 1 97.19 130 ASP B CA 1
ATOM 2127 C C . ASP B 1 130 ? -0.057 11.086 28.156 1 97.19 130 ASP B C 1
ATOM 2129 O O . ASP B 1 130 ? -1.195 11.508 28.375 1 97.19 130 ASP B O 1
ATOM 2133 N N . ASN B 1 131 ? 0.133 10.344 27.062 1 97 131 ASN B N 1
ATOM 2134 C CA . ASN B 1 131 ? -0.848 9.695 26.203 1 97 131 ASN B CA 1
ATOM 2135 C C . ASN B 1 131 ? -1.564 10.703 25.312 1 97 131 ASN B C 1
ATOM 2137 O O . ASN B 1 131 ? -2.686 10.453 24.859 1 97 131 ASN B O 1
ATOM 2141 N N . TYR B 1 132 ? -0.788 11.836 25.156 1 98.31 132 TYR B N 1
ATOM 2142 C CA . TYR B 1 132 ? -1.324 12.812 24.219 1 98.31 132 TYR B CA 1
ATOM 2143 C C . TYR B 1 132 ? -0.414 12.961 23 1 98.31 132 TYR B C 1
ATOM 2145 O O . TYR B 1 132 ? 0.812 12.922 23.125 1 98.31 132 TYR B O 1
ATOM 2153 N N . VAL B 1 133 ? -1.064 13.172 21.844 1 98.44 133 VAL B N 1
ATOM 2154 C CA . VAL B 1 133 ? -0.369 13.508 20.594 1 98.44 133 VAL B CA 1
ATOM 2155 C C . VAL B 1 133 ? -0.234 15.023 20.469 1 98.44 133 VAL B C 1
ATOM 2157 O O . VAL B 1 133 ? -1.232 15.742 20.5 1 98.44 133 VAL B O 1
ATOM 2160 N N . ILE B 1 134 ? 1.01 15.461 20.391 1 98.75 134 ILE B N 1
ATOM 2161 C CA . ILE B 1 134 ? 1.313 16.875 20.281 1 98.75 134 ILE B CA 1
ATOM 2162 C C . ILE B 1 134 ? 1.973 17.156 18.922 1 98.75 134 ILE B C 1
ATOM 2164 O O . ILE B 1 134 ? 2.963 16.516 18.562 1 98.75 134 ILE B O 1
ATOM 2168 N N . VAL B 1 135 ? 1.366 18.016 18.172 1 98.5 135 VAL B N 1
ATOM 2169 C CA . VAL B 1 135 ? 1.935 18.422 16.891 1 98.5 135 VAL B CA 1
ATOM 2170 C C . VAL B 1 135 ? 2.541 19.812 17 1 98.5 135 VAL B C 1
ATOM 2172 O O . VAL B 1 135 ? 1.926 20.719 17.578 1 98.5 135 VAL B O 1
ATOM 2175 N N . GLU B 1 136 ? 3.764 19.984 16.547 1 97.94 136 GLU B N 1
ATOM 2176 C CA . GLU B 1 136 ? 4.418 21.297 16.516 1 97.94 136 GLU B CA 1
ATOM 2177 C C . GLU B 1 136 ? 4.312 21.922 15.133 1 97.94 136 GLU B C 1
ATOM 2179 O O . GLU B 1 136 ? 4.742 21.344 14.141 1 97.94 136 GLU B O 1
ATOM 2184 N N . VAL B 1 137 ? 3.65 23.062 15.164 1 96.31 137 VAL B N 1
ATOM 2185 C CA . VAL B 1 137 ? 3.43 23.75 13.898 1 96.31 137 VAL B CA 1
ATOM 2186 C C . VAL B 1 137 ? 4.156 25.094 13.906 1 96.31 137 VAL B C 1
ATOM 2188 O O . VAL B 1 137 ? 4.156 25.797 14.922 1 96.31 137 VAL B O 1
#

Radius of gyration: 19.08 Å; Cα contacts (8 Å, |Δi|>4): 729; chains: 2; bounding box: 41×59×47 Å

Nearest PDB structures (foldseek):
  5bok-assembly1_A  TM=6.837E-01  e=4.035E-05  Diaphorobacter sp. DS2
  4nbh-assembly1_B  TM=6.375E-01  e=1.799E-04  Janthinobacterium sp. J3
  1fqt-assembly1_B  TM=6.938E-01  e=5.149E-04  Paraburkholderia xenovorans LB400
  3gce-assembly1_A  TM=6.698E-01  e=3.694E-04  Nocardioides aromaticivorans
  4emj-assembly1_B  TM=6.762E-01  e=6.079E-04  Pseudomonas putida

Sequence (274 aa):
MARHIVARTSEIPAGGNKVFGLEGRDIVVFHVNGEFFALLNRCPHEGAPLEKAACVARLTSPEPGIYQRDRVGEMLRCPWHGWEFDIRNGQSWFDPNRFRIRSYPVAVESGAELQKGPYVAETFPVHIEDNYVIVEVMARHIVARTSEIPAGGNKVFGLEGRDIVVFHVNGEFFALLNRCPHEGAPLEKAACVARLTSPEPGIYQRDRVGEMLRCPWHGWEFDIRNGQSWFDPNRFRIRSYPVAVESGAELQKGPYVAETFPVHIEDNYVIVEV

InterPro domains:
  IPR017941 Rieske [2Fe-2S] iron-sulphur domain [PF00355] (4-105)
  IPR017941 Rieske [2Fe-2S] iron-sulphur domain [PS51296] (4-115)
  IPR036922 Rieske [2Fe-2S] iron-sulphur domain superfamily [G3DSA:2.102.10.10] (2-116)
  IPR036922 Rieske [2Fe-2S] iron-sulphur domain superfamily [SSF50022] (2-111)

Secondary structure (DSSP, 8-state):
--EEEEEEGGGS-TTEEEEEEETTEEEEEEEETTEEEEEESS-TTT---GGG-EEEEEEEEEETTEEEEEEEEEEEE-TTT--EEETTT-BB---TTT-----PPPP-EESS-PPPPS-B--EE-EEEETTEEEEE-/--EEEEEEGGGS-TTEEEEEEETTEEEEEEEET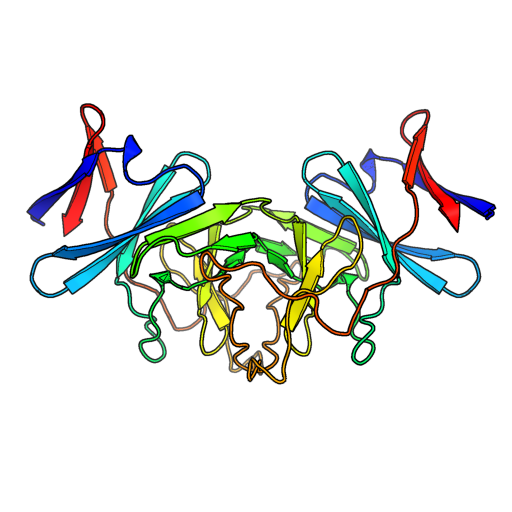TEEEEEESS-TTT---GGG-EEEEEEEEEETTEEEEEEEEEEEE-TTT--EEETTT-BB---TTT---PPPPPP-EESS-PPP-S-B--EE-EEEETTEEEEE-

pLDDT: mean 85.74, std 14.84, range [44.19, 98.75]

Solvent-accessible surface area (backbone atoms only — not comparable to full-atom values): 14329 Å² total; per-residue (Å²): 121,52,77,39,83,74,43,47,48,80,78,41,42,83,36,13,30,41,64,42,82,54,94,91,35,56,32,24,36,37,22,51,94,92,39,67,37,30,29,50,36,35,38,69,87,83,49,43,54,43,74,65,27,47,38,23,40,45,47,35,36,88,42,93,66,30,34,39,37,43,64,74,49,42,25,34,25,32,39,54,53,42,55,37,22,32,56,86,66,13,46,16,53,54,43,61,95,77,33,77,48,34,24,23,52,73,80,64,40,48,88,55,84,73,54,77,24,92,47,58,33,53,60,38,58,60,46,81,56,97,60,25,36,30,42,41,82,120,52,77,40,84,74,44,47,49,82,78,41,42,83,37,13,32,42,62,42,83,53,96,91,36,55,32,24,37,38,22,50,96,90,40,66,37,28,29,49,36,35,37,71,87,82,49,45,55,44,75,62,27,47,40,23,40,44,47,34,36,88,43,92,67,31,33,39,38,43,65,73,49,43,25,34,25,33,39,54,52,40,55,37,22,32,54,86,66,13,47,14,53,55,44,61,96,74,35,79,46,34,25,22,52,72,80,66,38,48,87,55,82,73,54,77,24,93,47,57,33,54,60,37,58,60,46,80,55,98,60,25,35,29,41,41,81

Organism: NCBI:txid2511166

Foldseek 3Di:
DDDDDDDDPVVADEQGKDWDQDPNFIKIWHRYPNDIFIDGLADPVHGAGQNQWFFAFDWDDPDVVDIDTHPGRQWTFGQAQGFTAGRHPRDTPDDCVVPVGHHHHDDDDDVDDDDDDPDDDDDWDWDDDPNDIDTDD/DDDDDFDDPVVADEQGKDWDQDPNFIKIWHRYPNDIFIDGLADPVHGAGQNQWFFAFDWDDPDVPDIDTHPGRQWTFGQAQGFTAGRHPGDTPDDCVVPVGHHHHDDDDDVDDDDDDPDDDDDWDWDADPNDIDTDD